Protein AF-0000000075777984 (afdb_homodimer)

Radius of gyration: 21.15 Å; Cα contacts (8 Å, |Δi|>4): 909; chains: 2; bounding box: 38×62×48 Å

Sequence (298 aa):
MAFEWIQATPCDAPELSDRAVVAGYEGYDCSPLWVIRAWHAEDLIPGKLAVAHGAAYVPWGGLENAVQCIEVLCARPEDVQWLECSCGTVPPNAIEGGRTSSGEVLYIGRASQQGSLTPGKVQPSHQSMYMSFDGKEIPHHVYEVLCTVMAFEWIQATPCDAPELSDRAVVAGYEGYDCSPLWVIRAWHAEDLIPGKLAVAHGAAYVPWGGLENAVQCIEVLCARPEDVQWLECSCGTVPPNAIEGGRTSSGEVLYIGRASQQGSLTPGKVQPSHQSMYMSFDGKEIPHHVYEVLCTV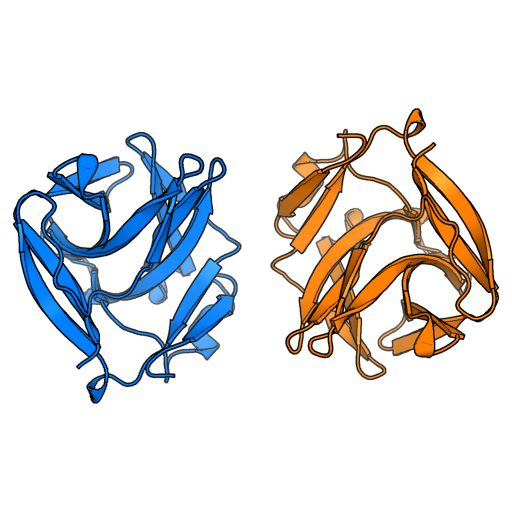

Secondary structure (DSSP, 8-state):
--EEEEEE-TTTGGGGTTTB-EEEE-TTT--EEEEEEEEETTEEEEEEEEGGGTEEEEEETTEEEEESSEEEEEE-GGGEEEEEEETT---TTBPEEEE-TTS-EEEEEEEEETTEEEEEEEEGGGTEEEEEETTEEEEESEEEEEEE-/--EEEEEE-TTTGGGGTTTB-EEEE-TTT--EEEEEEEEETTEEEEEEEEGGGTEEEEEETTEEEEESSEEEEEE-GGGEEEEEEETT---TTBPEEEE-TTS-EEEEEEEEETTEEEEEEEEGGGTEEEEEETTEEEEESEEEEEEE-

pLDDT: mean 97.73, std 3.03, range [64.81, 98.94]

Solvent-accessible surface area (backbone atoms only — not comparable to full-atom values): 14662 Å² total; per-residue (Å²): 124,70,53,49,73,42,78,37,34,42,81,58,38,68,80,40,67,90,37,47,36,73,60,32,23,38,47,90,76,61,43,54,23,30,40,29,24,31,76,53,96,75,16,35,35,16,9,28,27,35,60,88,75,46,42,26,34,27,44,52,94,62,24,40,39,79,53,58,54,34,27,39,36,27,36,54,74,83,37,40,44,76,41,82,39,44,57,30,54,74,62,93,52,44,43,77,40,30,30,41,74,88,64,50,67,22,26,34,21,32,38,78,55,90,74,15,31,42,31,9,25,25,35,42,93,72,30,23,31,31,21,51,53,94,66,21,36,46,76,35,48,61,35,28,34,40,20,55,103,124,70,54,48,74,41,80,37,34,43,82,58,40,68,81,41,66,91,37,46,36,74,60,31,22,39,46,90,75,59,44,54,22,29,39,27,24,31,77,53,96,75,17,34,35,16,10,29,28,36,60,87,75,44,44,26,35,26,43,55,92,63,23,39,38,80,52,57,53,34,27,39,37,27,36,54,74,82,37,40,42,74,41,83,38,43,57,31,55,73,64,95,52,45,43,78,40,30,30,42,74,88,64,49,67,24,26,32,22,30,38,76,56,89,76,16,32,42,30,9,25,25,34,43,94,72,30,23,31,32,22,50,54,94,66,22,37,46,77,34,47,60,34,28,35,39,21,56,104

Organism: Galleria mellonella (NCBI:txid7137)

Foldseek 3Di:
DQKDWAKDFLVCCVVCVVFFAFQKADQPPRQTWTWKWDDDPNKIWIAIRRSVVSWTWAADDFWTHTDTIIITMTGDPQFKDWAKDFQLDDDPQFDFRIAHNVGFTWGWKWDDDPRIITITIRGNVRCWGWYHDDGTTDTDGIIITMGTD/DQKDWAKDFLVCCVVCVVFFAFQKADQPPRQTWTWKWDDDPNKIWIAIRRSVVSWTFAADDFWTHTDTIIITMGGDPQFKDWAKDFQLDDDPQFDFRIAHNVGFTWFWKWDDDPRIITITIRGNVRCWGWYHDPGTTDTDGIIITMGTD

Structure (mmCIF, N/CA/C/O backbone):
data_AF-0000000075777984-model_v1
#
loop_
_entity.id
_entity.type
_entity.pdbx_description
1 polymer 'Uncharacterized protein LOC128200510'
#
loop_
_atom_site.group_PDB
_atom_site.id
_atom_site.type_symbol
_atom_site.label_atom_id
_atom_site.label_alt_id
_atom_site.label_comp_id
_atom_site.label_asym_id
_atom_site.label_entity_id
_atom_site.label_seq_id
_atom_site.pdbx_PDB_ins_code
_atom_site.Cartn_x
_atom_site.Cartn_y
_atom_site.Cartn_z
_atom_site.occupancy
_atom_site.B_iso_or_equiv
_atom_site.auth_seq_id
_atom_site.auth_comp_id
_atom_site.auth_asym_id
_atom_site.auth_atom_id
_atom_site.pdbx_PDB_model_num
ATOM 1 N N . MET A 1 1 ? -18.25 -3.328 -10.891 1 65 1 MET A N 1
ATOM 2 C CA . MET A 1 1 ? -17.109 -4.086 -11.398 1 65 1 MET A CA 1
ATOM 3 C C . MET A 1 1 ? -17.062 -5.477 -10.773 1 65 1 MET A C 1
ATOM 5 O O . MET A 1 1 ? -17.516 -5.668 -9.641 1 65 1 MET A O 1
ATOM 9 N N . ALA A 1 2 ? -16.672 -6.57 -11.547 1 89.44 2 ALA A N 1
ATOM 10 C CA . ALA A 1 2 ? -16.75 -7.977 -11.148 1 89.44 2 ALA A CA 1
ATOM 11 C C . ALA A 1 2 ? -15.781 -8.281 -10.008 1 89.44 2 ALA A C 1
ATOM 13 O O . ALA A 1 2 ? -15.906 -9.312 -9.344 1 89.44 2 ALA A O 1
ATOM 14 N N . PHE A 1 3 ? -14.945 -7.367 -9.75 1 97.19 3 PHE A N 1
ATOM 15 C CA . PHE A 1 3 ? -13.961 -7.598 -8.695 1 97.19 3 PHE A CA 1
ATOM 16 C C . PHE A 1 3 ? -13.344 -6.281 -8.234 1 97.19 3 PHE A C 1
ATOM 18 O O . PHE A 1 3 ? -13.523 -5.25 -8.883 1 97.19 3 PHE A O 1
ATOM 25 N N . GLU A 1 4 ? -12.734 -6.207 -7.121 1 96.94 4 GLU A N 1
ATOM 26 C CA . GLU A 1 4 ? -12.031 -5.035 -6.598 1 96.94 4 GLU A CA 1
ATOM 27 C C . GLU A 1 4 ? -10.766 -5.438 -5.848 1 96.94 4 GLU A C 1
ATOM 29 O O . GLU A 1 4 ? -10.695 -6.531 -5.281 1 96.94 4 GLU A O 1
ATOM 34 N N . TRP A 1 5 ? -9.766 -4.637 -5.898 1 97.38 5 TRP A N 1
ATOM 35 C CA . TRP A 1 5 ? -8.555 -4.746 -5.09 1 97.38 5 TRP A CA 1
ATOM 36 C C . TRP A 1 5 ? -8.648 -3.865 -3.848 1 97.38 5 TRP A C 1
ATOM 38 O O . TRP A 1 5 ? -8.875 -2.658 -3.951 1 97.38 5 TRP A O 1
ATOM 48 N N . ILE A 1 6 ? -8.461 -4.445 -2.699 1 96.06 6 ILE A N 1
ATOM 49 C CA . ILE A 1 6 ? -8.602 -3.705 -1.449 1 96.06 6 ILE A CA 1
ATOM 50 C C . ILE A 1 6 ? -7.273 -3.721 -0.691 1 96.06 6 ILE A C 1
ATOM 52 O O . ILE A 1 6 ? -6.707 -4.789 -0.444 1 96.06 6 ILE A O 1
ATOM 56 N N . GLN A 1 7 ? -6.809 -2.609 -0.346 1 94.81 7 GLN A N 1
ATOM 57 C CA . GLN A 1 7 ? -5.559 -2.484 0.395 1 94.81 7 GLN A CA 1
ATOM 58 C 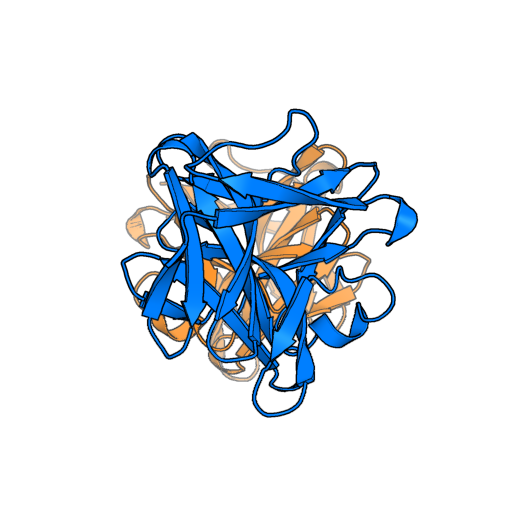C . GLN A 1 7 ? -5.68 -3.098 1.786 1 94.81 7 GLN A C 1
ATOM 60 O O . GLN A 1 7 ? -6.707 -2.941 2.453 1 94.81 7 GLN A O 1
ATOM 65 N N . ALA A 1 8 ? -4.594 -3.812 2.199 1 95.81 8 ALA A N 1
ATOM 66 C CA . ALA A 1 8 ? -4.543 -4.453 3.512 1 95.81 8 ALA A CA 1
ATOM 67 C C . ALA A 1 8 ? -3.113 -4.836 3.883 1 95.81 8 ALA A C 1
ATOM 69 O O . ALA A 1 8 ? -2.203 -4.734 3.057 1 95.81 8 ALA A O 1
ATOM 70 N N . THR A 1 9 ? -2.891 -5.164 5.113 1 95.88 9 THR A N 1
ATOM 71 C CA . THR A 1 9 ? -1.74 -5.93 5.582 1 95.88 9 THR A CA 1
ATOM 72 C C . THR A 1 9 ? -2.141 -7.367 5.898 1 95.88 9 THR A C 1
ATOM 74 O O . THR A 1 9 ? -3.324 -7.664 6.074 1 95.88 9 THR A O 1
ATOM 77 N N . PRO A 1 10 ? -1.122 -8.234 5.91 1 97.25 10 PRO A N 1
ATOM 78 C CA . PRO A 1 10 ? -1.471 -9.609 6.266 1 97.25 10 PRO A CA 1
ATOM 79 C C . PRO A 1 10 ? -2.201 -9.711 7.602 1 97.25 10 PRO A C 1
ATOM 81 O O . PRO A 1 10 ? -3.045 -10.594 7.785 1 97.25 10 PRO A O 1
ATOM 84 N N . CYS A 1 11 ? -2 -8.82 8.453 1 93.5 11 CYS A N 1
ATOM 85 C CA . CYS A 1 11 ? -2.6 -8.867 9.781 1 93.5 11 CYS A CA 1
ATOM 86 C C . CYS A 1 11 ? -4.059 -8.43 9.734 1 93.5 11 CYS A C 1
ATOM 88 O O . CYS A 1 11 ? -4.891 -8.945 10.484 1 93.5 11 CYS A O 1
ATOM 90 N N . ASP A 1 12 ? -4.43 -7.512 8.898 1 93.88 12 ASP A N 1
ATOM 91 C CA . ASP A 1 12 ? -5.797 -7.008 8.891 1 93.88 12 ASP A CA 1
ATOM 92 C C . ASP A 1 12 ? -6.602 -7.621 7.746 1 93.88 12 ASP A C 1
ATOM 94 O O . ASP A 1 12 ? -7.828 -7.504 7.707 1 93.88 12 ASP A O 1
ATOM 98 N N . ALA A 1 13 ? -5.973 -8.305 6.906 1 97 13 ALA A N 1
ATOM 99 C CA . ALA A 1 13 ? -6.609 -8.898 5.73 1 97 13 ALA A CA 1
ATOM 100 C C . ALA A 1 13 ? -7.754 -9.82 6.137 1 97 13 ALA A C 1
ATOM 102 O O . ALA A 1 13 ? -8.766 -9.906 5.434 1 97 13 ALA A O 1
ATOM 103 N N . PRO A 1 14 ? -7.672 -10.562 7.254 1 97.44 14 PRO A N 1
ATOM 104 C CA . PRO A 1 14 ? -8.75 -11.484 7.617 1 97.44 14 PRO A CA 1
ATOM 105 C C . PRO A 1 14 ? -10.117 -10.797 7.695 1 97.44 14 PRO A C 1
ATOM 107 O O . PRO A 1 14 ? -11.148 -11.453 7.602 1 97.44 14 PRO A O 1
ATOM 110 N N . GLU A 1 15 ? -10.141 -9.508 7.848 1 96.5 15 GLU A N 1
ATOM 111 C CA . GLU A 1 15 ? -11.398 -8.758 7.855 1 96.5 15 GLU A CA 1
ATOM 112 C C . GLU A 1 15 ? -12.109 -8.875 6.512 1 96.5 15 GLU A C 1
ATOM 114 O O . GLU A 1 15 ? -13.305 -8.578 6.414 1 96.5 15 GLU A O 1
ATOM 119 N N . LEU A 1 16 ? -11.398 -9.336 5.461 1 97.5 16 LEU A N 1
ATOM 120 C CA . LEU A 1 16 ? -11.938 -9.445 4.109 1 97.5 16 LEU A CA 1
ATOM 121 C C . LEU A 1 16 ? -12.359 -10.883 3.805 1 97.5 16 LEU A C 1
ATOM 123 O O . LEU A 1 16 ? -12.555 -11.242 2.643 1 97.5 16 LEU A O 1
ATOM 127 N N . SER A 1 17 ? -12.5 -11.742 4.809 1 97.75 17 SER A N 1
ATOM 128 C CA . SER A 1 17 ? -12.695 -13.172 4.637 1 97.75 17 SER A CA 1
ATOM 129 C C . SER A 1 17 ? -13.969 -13.469 3.852 1 97.75 17 SER A C 1
ATOM 131 O O . SER A 1 17 ? -14.062 -14.492 3.172 1 97.75 17 SER A O 1
ATOM 133 N N . ASP A 1 18 ? -14.969 -12.555 3.875 1 97 18 ASP A N 1
ATOM 134 C CA . ASP A 1 18 ? -16.25 -12.82 3.229 1 97 18 ASP A CA 1
ATOM 135 C C . ASP A 1 18 ? -16.203 -12.438 1.749 1 97 18 ASP A C 1
ATOM 137 O O . ASP A 1 18 ? -17.141 -12.734 0.999 1 97 18 ASP A O 1
ATOM 141 N N . ARG A 1 19 ? -15.07 -11.805 1.349 1 97.31 19 ARG A N 1
ATOM 142 C CA . ARG A 1 19 ? -15.086 -11.273 -0.011 1 97.31 19 ARG A CA 1
ATOM 143 C C . ARG A 1 19 ? -13.82 -11.672 -0.765 1 97.31 19 ARG A C 1
ATOM 145 O O . ARG A 1 19 ? -13.766 -11.57 -1.992 1 97.31 19 ARG A O 1
ATOM 152 N N . ALA A 1 20 ? -12.781 -12.117 -0.077 1 98.75 20 ALA A N 1
ATOM 153 C CA . ALA A 1 20 ? -11.484 -12.414 -0.68 1 98.75 20 ALA A CA 1
ATOM 154 C C . ALA A 1 20 ? -11.578 -13.609 -1.623 1 98.75 20 ALA A C 1
ATOM 156 O O . ALA A 1 20 ? -12.266 -14.594 -1.322 1 98.75 20 ALA A O 1
ATOM 157 N N . VAL A 1 21 ? -10.891 -13.547 -2.709 1 98.75 21 VAL A N 1
ATOM 158 C CA . VAL A 1 21 ? -10.789 -14.68 -3.627 1 98.75 21 VAL A CA 1
ATOM 159 C C . VAL A 1 21 ? -9.836 -15.727 -3.057 1 98.75 21 VAL A C 1
ATOM 161 O O . VAL A 1 21 ? -8.641 -15.469 -2.906 1 98.75 21 VAL A O 1
ATOM 164 N N . VAL A 1 22 ? -10.359 -16.891 -2.762 1 98.62 22 VAL A N 1
ATOM 165 C CA . VAL A 1 22 ? -9.562 -18.031 -2.318 1 98.62 22 VAL A CA 1
ATOM 166 C C . VAL A 1 22 ? -9.055 -18.812 -3.529 1 98.62 22 VAL A C 1
ATOM 168 O O . VAL A 1 22 ? -9.844 -19.406 -4.273 1 98.62 22 VAL A O 1
ATOM 171 N N . ALA A 1 23 ? -7.781 -18.828 -3.697 1 98.81 23 ALA A N 1
ATOM 172 C CA . ALA A 1 23 ? -7.195 -19.359 -4.926 1 98.81 23 ALA A CA 1
ATOM 173 C C . ALA A 1 23 ? -6.672 -20.766 -4.719 1 98.81 23 ALA A C 1
ATOM 175 O O . ALA A 1 23 ? -6.41 -21.5 -5.684 1 98.81 23 ALA A O 1
ATOM 176 N N . GLY A 1 24 ? -6.387 -21.125 -3.488 1 98.81 24 GLY A N 1
ATOM 177 C CA . GLY A 1 24 ? -5.828 -22.438 -3.207 1 98.81 24 GLY A CA 1
ATOM 178 C C . GLY A 1 24 ? -5.66 -22.703 -1.725 1 98.81 24 GLY A C 1
ATOM 179 O O . GLY A 1 24 ? -6.449 -22.234 -0.907 1 98.81 24 GLY A O 1
ATOM 180 N N . TYR A 1 25 ? -4.742 -23.594 -1.441 1 98.75 25 TYR A N 1
ATOM 181 C CA . TYR A 1 25 ? -4.523 -24.031 -0.068 1 98.75 25 TYR A CA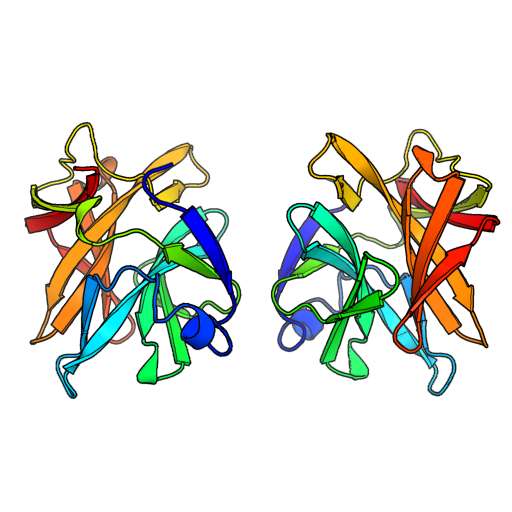 1
ATOM 182 C C . TYR A 1 25 ? -3.098 -24.531 0.122 1 98.75 25 TYR A C 1
ATOM 184 O O . TYR A 1 25 ? -2.445 -24.953 -0.838 1 98.75 25 TYR A O 1
ATOM 192 N N . GLU A 1 26 ? -2.762 -24.469 1.349 1 97.88 26 GLU A N 1
ATOM 193 C CA . GLU A 1 26 ? -1.488 -25.062 1.739 1 97.88 26 GLU A CA 1
ATOM 194 C C . GLU A 1 26 ? -1.588 -26.594 1.808 1 97.88 26 GLU A C 1
ATOM 196 O O . GLU A 1 26 ? -2.584 -27.125 2.289 1 97.88 26 GLU A O 1
ATOM 201 N N . GLY A 1 27 ? -0.472 -27.188 1.419 1 97.06 27 GLY A N 1
ATOM 202 C CA . GLY A 1 27 ? -0.455 -28.641 1.438 1 97.06 27 GLY A CA 1
ATOM 203 C C . GLY A 1 27 ? -0.393 -29.219 2.84 1 97.06 27 GLY A C 1
ATOM 204 O O . GLY A 1 27 ? -1.022 -30.25 3.125 1 97.06 27 GLY A O 1
ATOM 205 N N . TYR A 1 28 ? 0.326 -28.578 3.689 1 94.75 28 TYR A N 1
ATOM 206 C CA . TYR A 1 28 ? 0.642 -29.188 4.977 1 94.75 28 TYR A CA 1
ATOM 207 C C . TYR A 1 28 ? -0.524 -29.031 5.949 1 94.75 28 TYR A C 1
ATOM 209 O O . TYR A 1 28 ? -0.692 -29.859 6.852 1 94.75 28 TYR A O 1
ATOM 217 N N . ASP A 1 29 ? -1.486 -28.094 5.844 1 96.75 29 ASP A N 1
ATOM 218 C CA . ASP A 1 29 ? -2.566 -27.953 6.816 1 96.75 29 ASP A CA 1
ATOM 219 C C . ASP A 1 29 ? -3.873 -27.562 6.137 1 96.75 29 ASP A C 1
ATOM 221 O O . ASP A 1 29 ? -4.863 -27.266 6.809 1 96.75 29 ASP A O 1
ATOM 225 N N . CYS A 1 30 ? -3.883 -27.453 4.832 1 97.56 30 CYS A N 1
ATOM 226 C CA . CYS A 1 30 ? -5.047 -27.188 3.994 1 97.56 30 CYS A CA 1
ATOM 227 C C . CYS A 1 30 ? -5.598 -25.797 4.246 1 97.56 30 CYS A C 1
ATOM 229 O O . CYS A 1 30 ? -6.73 -25.484 3.867 1 97.56 30 CYS A O 1
ATOM 231 N N . SER A 1 31 ? -4.754 -24.953 4.953 1 98.12 31 SER A N 1
ATOM 232 C CA . SER A 1 31 ? -5.215 -23.578 5.141 1 98.12 31 SER A CA 1
ATOM 233 C C . SER A 1 31 ? -5.301 -22.844 3.814 1 98.12 31 SER A C 1
ATOM 235 O O . SER A 1 31 ? -4.512 -23.094 2.902 1 98.12 31 SER A O 1
ATOM 237 N N . PRO A 1 32 ? -6.246 -21.891 3.707 1 98.56 32 PRO A N 1
ATOM 238 C CA . PRO A 1 32 ? -6.508 -21.234 2.426 1 98.56 32 PRO A CA 1
ATOM 239 C C . PRO A 1 32 ? -5.398 -20.266 2.021 1 98.56 32 PRO A C 1
ATOM 241 O O . PRO A 1 32 ? -4.742 -19.672 2.887 1 98.56 32 PRO A O 1
ATOM 244 N N . LEU A 1 33 ? -5.234 -20.094 0.731 1 98.88 33 LEU A N 1
ATOM 245 C CA . LEU A 1 33 ? -4.383 -19.094 0.106 1 98.88 33 LEU A CA 1
ATOM 246 C C . LEU A 1 33 ? -5.211 -18.125 -0.726 1 98.88 33 LEU A C 1
ATOM 248 O O . LEU A 1 33 ? -6.02 -18.547 -1.558 1 98.88 33 LEU A O 1
ATOM 252 N N . TRP A 1 34 ? -5.016 -16.844 -0.458 1 98.94 34 TRP A N 1
ATOM 253 C CA . TRP A 1 34 ? -5.762 -15.797 -1.153 1 98.94 34 TRP A CA 1
ATOM 254 C C . TRP A 1 34 ? -4.918 -15.156 -2.25 1 98.94 34 TRP A C 1
ATOM 256 O O . TRP A 1 34 ? -3.686 -15.234 -2.219 1 98.94 34 TRP A O 1
ATOM 266 N N . VAL A 1 35 ? -5.586 -14.562 -3.221 1 98.94 35 VAL A N 1
ATOM 267 C CA . VAL A 1 35 ? -4.922 -13.797 -4.27 1 98.94 35 VAL A CA 1
ATOM 268 C C . VAL A 1 35 ? -4.617 -12.383 -3.76 1 98.94 35 VAL A C 1
ATOM 270 O O . VAL A 1 35 ? -5.516 -11.68 -3.291 1 98.94 35 VAL A O 1
ATOM 273 N N . ILE A 1 36 ? -3.391 -11.992 -3.84 1 98.94 36 ILE A N 1
ATOM 274 C CA . ILE A 1 36 ? -2.996 -10.617 -3.549 1 98.94 36 ILE A CA 1
ATOM 275 C C . ILE A 1 36 ? -2.119 -10.086 -4.68 1 98.94 36 ILE A C 1
ATOM 277 O O . ILE A 1 36 ? -1.768 -10.82 -5.602 1 98.94 36 ILE A O 1
ATOM 281 N N . ARG A 1 37 ? -1.85 -8.82 -4.621 1 98.81 37 ARG A N 1
ATOM 282 C CA . ARG A 1 37 ? -0.762 -8.195 -5.363 1 98.81 37 ARG A CA 1
ATOM 283 C C . ARG A 1 37 ? -0.021 -7.18 -4.496 1 98.81 37 ARG A C 1
ATOM 285 O O . ARG A 1 37 ? -0.547 -6.723 -3.479 1 98.81 37 ARG A O 1
ATOM 292 N N . ALA A 1 38 ? 1.158 -6.969 -4.844 1 98.62 38 ALA A N 1
ATOM 293 C CA . ALA A 1 38 ? 1.989 -6.031 -4.094 1 98.62 38 ALA A CA 1
ATOM 294 C C . ALA A 1 38 ? 3.105 -5.469 -4.969 1 98.62 38 ALA A C 1
ATOM 296 O O . ALA A 1 38 ? 3.543 -6.117 -5.922 1 98.62 38 ALA A O 1
ATOM 297 N N . TRP A 1 39 ? 3.469 -4.266 -4.664 1 95.44 39 TRP A N 1
ATOM 298 C CA . TRP A 1 39 ? 4.645 -3.684 -5.301 1 95.44 39 TRP A CA 1
ATOM 299 C C . TRP A 1 39 ? 5.926 -4.32 -4.77 1 95.44 39 TRP A C 1
ATOM 301 O O . TRP A 1 39 ? 6.07 -4.516 -3.559 1 95.44 39 TRP A O 1
ATOM 311 N N . HIS A 1 40 ? 6.777 -4.68 -5.645 1 96.38 40 HIS A N 1
ATOM 312 C CA . HIS A 1 40 ? 8.109 -5.195 -5.336 1 96.38 40 HIS A CA 1
ATOM 313 C C . HIS A 1 40 ? 9.078 -4.945 -6.48 1 96.38 40 HIS A C 1
ATOM 315 O O . HIS A 1 40 ? 8.781 -5.258 -7.637 1 96.38 40 HIS A O 1
ATOM 321 N N . ALA A 1 41 ? 10.188 -4.293 -6.113 1 95.12 41 ALA A N 1
ATOM 322 C CA . ALA A 1 41 ? 11.219 -4.004 -7.109 1 95.12 41 ALA A CA 1
ATOM 323 C C . ALA A 1 41 ? 10.625 -3.285 -8.32 1 95.12 41 ALA A C 1
ATOM 325 O O . ALA A 1 41 ? 10.867 -3.674 -9.461 1 95.12 41 ALA A O 1
ATOM 326 N N . GLU A 1 42 ? 9.727 -2.359 -8.125 1 93 42 GLU A N 1
ATOM 327 C CA . GLU A 1 42 ? 9.141 -1.443 -9.094 1 93 42 GLU A CA 1
ATOM 328 C C . GLU A 1 42 ? 8.078 -2.141 -9.938 1 93 42 GLU A C 1
ATOM 330 O O . GLU A 1 42 ? 7.547 -1.558 -10.891 1 93 42 GLU A O 1
ATOM 335 N N . ASP A 1 43 ? 7.816 -3.371 -9.648 1 97.38 43 ASP A N 1
ATOM 336 C CA . ASP A 1 43 ? 6.75 -4.109 -10.32 1 97.38 43 ASP A CA 1
ATOM 337 C C . ASP A 1 43 ? 5.547 -4.301 -9.398 1 97.38 43 ASP A C 1
ATOM 339 O O . ASP A 1 43 ? 5.703 -4.367 -8.172 1 97.38 43 ASP A O 1
ATOM 343 N N . LEU A 1 44 ? 4.395 -4.301 -9.977 1 98.06 44 LEU A N 1
ATOM 344 C CA . LEU A 1 44 ? 3.201 -4.781 -9.289 1 98.06 44 LEU A CA 1
ATOM 345 C C . LEU A 1 44 ? 2.947 -6.25 -9.602 1 98.06 44 LEU A C 1
ATOM 347 O O . LEU A 1 44 ? 2.701 -6.609 -10.758 1 98.06 44 LEU A O 1
ATOM 351 N N . ILE A 1 45 ? 3.039 -7.086 -8.539 1 98.88 45 ILE A N 1
ATOM 352 C CA . ILE A 1 45 ? 3.172 -8.516 -8.797 1 98.88 45 ILE A CA 1
ATOM 353 C C . ILE A 1 45 ? 2.076 -9.281 -8.055 1 98.88 45 ILE A C 1
ATOM 355 O O . ILE A 1 45 ? 1.91 -9.117 -6.844 1 98.88 45 ILE A O 1
ATOM 359 N N . PRO A 1 46 ? 1.324 -10.141 -8.75 1 98.94 46 PRO A N 1
ATOM 360 C CA . PRO A 1 46 ? 0.426 -11.055 -8.055 1 98.94 46 PRO A CA 1
ATOM 361 C C . PRO A 1 46 ? 1.176 -12.078 -7.199 1 98.94 46 PRO A C 1
ATOM 363 O O . PRO A 1 46 ? 2.287 -12.484 -7.547 1 98.94 46 PRO A O 1
ATOM 366 N N . GLY A 1 47 ? 0.548 -12.43 -6.145 1 98.94 47 GLY A N 1
ATOM 367 C CA . GLY A 1 47 ? 1.104 -13.43 -5.238 1 98.94 47 GLY A CA 1
ATOM 368 C C . GLY A 1 47 ? 0.065 -14.047 -4.328 1 98.94 47 GLY A C 1
ATOM 369 O O . GLY A 1 47 ? -1.079 -14.266 -4.734 1 98.94 47 GLY A O 1
ATOM 370 N N . LYS A 1 48 ? 0.555 -14.461 -3.193 1 98.94 48 LYS A N 1
ATOM 371 C CA . LYS A 1 48 ? -0.331 -15.195 -2.295 1 98.94 48 LYS A CA 1
ATOM 372 C C . LYS A 1 48 ? -0.319 -14.594 -0.894 1 98.94 48 LYS A C 1
ATOM 374 O O . LYS A 1 48 ? 0.702 -14.062 -0.449 1 98.94 48 LYS A O 1
ATOM 379 N N . LEU A 1 49 ? -1.446 -14.711 -0.284 1 98.88 49 LEU A N 1
ATOM 380 C CA . LEU A 1 49 ? -1.569 -14.484 1.152 1 98.88 49 LEU A CA 1
ATOM 381 C C . LEU A 1 49 ? -1.948 -15.773 1.874 1 98.88 49 LEU A C 1
ATOM 383 O O . LEU A 1 49 ? -3.002 -16.359 1.604 1 98.88 49 LEU A O 1
ATOM 387 N N . ALA A 1 50 ? -1.024 -16.25 2.709 1 98.56 50 ALA A N 1
ATOM 388 C CA . ALA A 1 50 ? -1.371 -17.281 3.678 1 98.56 50 ALA A CA 1
ATOM 389 C C . ALA A 1 50 ? -2.062 -16.688 4.898 1 98.56 50 ALA A C 1
ATOM 391 O O . ALA A 1 50 ? -1.406 -16.344 5.887 1 98.56 50 ALA A O 1
ATOM 392 N N . VAL A 1 51 ? -3.348 -16.609 4.805 1 96.12 51 VAL A N 1
ATOM 393 C CA . VAL A 1 51 ? -4.113 -15.812 5.754 1 96.12 51 VAL A CA 1
ATOM 394 C C . VAL A 1 51 ? -4.004 -16.422 7.148 1 96.12 51 VAL A C 1
ATOM 396 O O . VAL A 1 51 ? -3.9 -15.703 8.141 1 96.12 51 VAL A O 1
ATOM 399 N N . ALA A 1 52 ? -3.953 -17.734 7.238 1 95.88 52 ALA A N 1
ATOM 400 C CA . ALA A 1 52 ? -3.846 -18.406 8.531 1 95.88 52 ALA A CA 1
ATOM 401 C C . ALA A 1 52 ? -2.504 -18.125 9.195 1 95.88 52 ALA A C 1
ATOM 403 O O . ALA A 1 52 ? -2.4 -18.109 10.422 1 95.88 52 ALA A O 1
ATOM 404 N N . HIS A 1 53 ? -1.532 -17.844 8.406 1 95.38 53 HIS A N 1
ATOM 405 C CA . HIS A 1 53 ? -0.182 -17.656 8.93 1 95.38 53 HIS A CA 1
ATOM 406 C C . HIS A 1 53 ? 0.197 -16.172 8.953 1 95.38 53 HIS A C 1
ATOM 408 O O . HIS A 1 53 ? 1.285 -15.82 9.414 1 95.38 53 HIS A O 1
ATOM 414 N N . GLY A 1 54 ? -0.633 -15.367 8.398 1 97 54 GLY A N 1
ATOM 415 C CA . GLY A 1 54 ? -0.422 -13.93 8.43 1 97 54 GLY A CA 1
ATOM 416 C C . GLY A 1 54 ? 0.761 -13.477 7.598 1 97 54 GLY A C 1
ATOM 417 O O . GLY A 1 54 ? 1.508 -12.586 8 1 97 54 GLY A O 1
ATOM 418 N N . ALA A 1 55 ? 0.969 -14.133 6.516 1 98.19 55 ALA A N 1
ATOM 419 C CA . ALA A 1 55 ? 2.119 -13.812 5.68 1 98.19 55 ALA A CA 1
ATOM 420 C C . ALA A 1 55 ? 1.731 -13.773 4.203 1 98.19 55 ALA A C 1
ATOM 422 O O . ALA A 1 55 ? 0.943 -14.602 3.742 1 98.19 55 ALA A O 1
ATOM 423 N N . ALA A 1 56 ? 2.26 -12.789 3.496 1 98.75 56 ALA A N 1
ATOM 424 C CA . ALA A 1 56 ? 2.039 -12.633 2.061 1 98.75 56 ALA A CA 1
ATOM 425 C C . ALA A 1 56 ? 3.361 -12.648 1.299 1 98.75 56 ALA A C 1
ATOM 427 O O . ALA A 1 56 ? 4.379 -12.156 1.801 1 98.75 56 ALA A O 1
ATOM 428 N N . TYR A 1 57 ? 3.336 -13.195 0.083 1 98.94 57 TYR A N 1
ATOM 429 C CA . TYR A 1 57 ? 4.539 -13.344 -0.725 1 98.94 57 TYR A CA 1
ATOM 430 C C . TYR A 1 57 ? 4.246 -13.086 -2.197 1 98.94 57 TYR A C 1
ATOM 432 O O . TYR A 1 57 ? 3.164 -13.422 -2.688 1 98.94 57 TYR A O 1
ATOM 440 N N . VAL A 1 58 ? 5.227 -12.547 -2.83 1 98.94 58 VAL A N 1
ATOM 441 C CA . VAL A 1 58 ? 5.188 -12.453 -4.285 1 98.94 58 VAL A CA 1
ATOM 442 C C . VAL A 1 58 ? 6.434 -13.109 -4.883 1 98.94 58 VAL A C 1
ATOM 444 O O . VAL A 1 58 ? 7.512 -13.062 -4.285 1 98.94 58 VAL A O 1
ATOM 447 N N . PRO A 1 59 ? 6.227 -13.727 -5.996 1 98.94 59 PRO A N 1
ATOM 448 C CA . PRO A 1 59 ? 7.379 -14.312 -6.688 1 98.94 59 PRO A CA 1
ATOM 449 C C . PRO A 1 59 ? 8.148 -13.289 -7.52 1 98.94 59 PRO A C 1
ATOM 451 O O . PRO A 1 59 ? 7.57 -12.625 -8.383 1 98.94 59 PRO A O 1
ATOM 454 N N . TRP A 1 60 ? 9.438 -13.164 -7.309 1 98.69 60 TRP A N 1
ATOM 455 C CA . TRP A 1 60 ? 10.273 -12.219 -8.039 1 98.69 60 TRP A CA 1
ATOM 456 C C . TRP A 1 60 ? 11.75 -12.555 -7.867 1 98.69 60 TRP A C 1
ATOM 458 O O . TRP A 1 60 ? 12.195 -12.891 -6.766 1 98.69 60 TRP A O 1
ATOM 468 N N . GLY A 1 61 ? 12.414 -12.547 -8.977 1 98.12 61 GLY A N 1
ATOM 469 C CA . GLY A 1 61 ? 13.859 -12.695 -8.93 1 98.12 61 GLY A CA 1
ATOM 470 C C . GLY A 1 61 ? 14.305 -14.07 -8.461 1 98.12 61 GLY A C 1
ATOM 471 O O . GLY A 1 61 ? 15.344 -14.203 -7.809 1 98.12 61 GLY A O 1
ATOM 472 N N . GLY A 1 62 ? 13.562 -14.977 -8.664 1 98.5 62 GLY A N 1
ATOM 473 C CA . GLY A 1 62 ? 13.914 -16.344 -8.297 1 98.5 62 GLY A CA 1
ATOM 474 C C . GLY A 1 62 ? 13.609 -16.672 -6.852 1 98.5 62 GLY A C 1
ATOM 475 O O . GLY A 1 62 ? 13.898 -17.781 -6.387 1 98.5 62 GLY A O 1
ATOM 476 N N . LEU A 1 63 ? 12.992 -15.703 -6.168 1 98.5 63 LEU A N 1
ATOM 477 C CA . LEU A 1 63 ? 12.781 -15.867 -4.734 1 98.5 63 LEU A CA 1
ATOM 478 C C . LEU A 1 63 ? 11.32 -15.633 -4.371 1 98.5 63 LEU A C 1
ATOM 480 O O . LEU A 1 63 ? 10.578 -15.008 -5.137 1 98.5 63 LEU A O 1
ATOM 484 N N . GLU A 1 64 ? 10.961 -16.203 -3.277 1 98.44 64 GLU A N 1
ATOM 485 C CA . GLU A 1 64 ? 9.75 -15.805 -2.559 1 98.44 64 GLU A CA 1
ATOM 486 C C . GLU A 1 64 ? 10 -14.555 -1.714 1 98.44 64 GLU A C 1
ATOM 488 O O . GLU A 1 64 ? 10.828 -14.57 -0.8 1 98.44 64 GLU A O 1
ATOM 493 N N . ASN A 1 65 ? 9.273 -13.469 -2.02 1 98.44 65 ASN A N 1
ATOM 494 C CA . ASN A 1 65 ? 9.492 -12.195 -1.34 1 98.44 65 ASN A CA 1
ATOM 495 C C . ASN A 1 65 ? 8.328 -11.844 -0.421 1 98.44 65 ASN A C 1
ATOM 497 O O . ASN A 1 65 ? 7.191 -11.719 -0.875 1 98.44 65 ASN A O 1
ATOM 501 N N . ALA A 1 66 ? 8.641 -11.734 0.886 1 98.06 66 ALA A N 1
ATOM 502 C CA . ALA A 1 66 ? 7.613 -11.32 1.837 1 98.06 66 ALA A CA 1
ATOM 503 C C . ALA A 1 66 ? 7.199 -9.875 1.597 1 98.06 66 ALA A C 1
ATOM 505 O O . ALA A 1 66 ? 8.047 -9.016 1.334 1 98.06 66 ALA A O 1
ATOM 506 N N . VAL A 1 67 ? 5.898 -9.594 1.582 1 97.69 67 VAL A N 1
ATOM 507 C CA . VAL A 1 67 ? 5.359 -8.258 1.39 1 97.69 67 VAL A CA 1
ATOM 508 C C . VAL A 1 67 ? 4.363 -7.934 2.502 1 97.69 67 VAL A C 1
ATOM 510 O O . VAL A 1 67 ? 3.633 -8.812 2.965 1 97.69 67 VAL A O 1
ATOM 513 N N . GLN A 1 68 ? 4.34 -6.645 2.904 1 96.25 68 GLN A N 1
ATOM 514 C CA . GLN A 1 68 ? 3.484 -6.234 4.012 1 96.25 68 GLN A CA 1
ATOM 515 C C . GLN A 1 68 ? 2.342 -5.348 3.523 1 96.25 68 GLN A C 1
ATOM 517 O O . GLN A 1 68 ? 1.225 -5.426 4.043 1 96.25 68 GLN A O 1
ATOM 522 N N . CYS A 1 69 ? 2.586 -4.441 2.621 1 97.12 69 CYS A N 1
ATOM 523 C CA . CYS A 1 69 ? 1.553 -3.641 1.973 1 97.12 69 CYS A CA 1
ATOM 524 C C . CYS A 1 69 ? 0.99 -4.359 0.753 1 97.12 69 CYS A C 1
ATOM 526 O O . CYS A 1 69 ? 1.658 -4.461 -0.278 1 97.12 69 CYS A O 1
ATOM 528 N N . ILE A 1 70 ? -0.238 -4.867 0.9 1 98.31 70 ILE A N 1
ATOM 529 C CA . ILE A 1 70 ? -0.797 -5.684 -0.171 1 98.31 70 ILE A CA 1
ATOM 530 C C . ILE A 1 70 ? -2.166 -5.141 -0.573 1 98.31 70 ILE A C 1
ATOM 532 O O . ILE A 1 70 ? -2.73 -4.289 0.118 1 98.31 70 ILE A O 1
ATOM 536 N N . GLU A 1 71 ? -2.582 -5.562 -1.72 1 97.88 71 GLU A N 1
ATOM 537 C CA . GLU A 1 71 ? -3.982 -5.477 -2.117 1 97.88 71 GLU A CA 1
ATOM 538 C C . GLU A 1 71 ? -4.594 -6.863 -2.285 1 97.88 71 GLU A C 1
ATOM 540 O O . GLU A 1 71 ? -4.047 -7.711 -2.996 1 97.88 71 GLU A O 1
ATOM 545 N N . VAL A 1 72 ? -5.727 -7.055 -1.623 1 98.69 72 VAL A N 1
ATOM 546 C CA . VAL A 1 72 ? -6.434 -8.328 -1.69 1 98.69 72 VAL A CA 1
ATOM 547 C C . VAL A 1 72 ? -7.492 -8.281 -2.791 1 98.69 72 VAL A C 1
ATOM 549 O O . VAL A 1 72 ? -8.234 -7.301 -2.898 1 98.69 72 VAL A O 1
ATOM 552 N N . LEU A 1 73 ? -7.5 -9.32 -3.637 1 98.88 73 LEU A N 1
ATOM 553 C CA . LEU A 1 73 ? -8.547 -9.398 -4.648 1 98.88 73 LEU A CA 1
ATOM 554 C C . LEU A 1 73 ? -9.867 -9.859 -4.039 1 98.88 73 LEU A C 1
ATOM 556 O O . LEU A 1 73 ? -9.922 -10.906 -3.389 1 98.88 73 LEU A O 1
ATOM 560 N N . CYS A 1 74 ? -10.891 -9.133 -4.195 1 98.75 74 CYS A N 1
ATOM 561 C CA . CYS A 1 74 ? -12.227 -9.469 -3.725 1 98.75 74 CYS A CA 1
ATOM 562 C C . CYS A 1 74 ? -13.195 -9.602 -4.891 1 98.75 74 CYS A C 1
ATOM 564 O O . CYS A 1 74 ? -13.227 -8.742 -5.781 1 98.75 74 CYS A O 1
ATOM 566 N N . ALA A 1 75 ? -13.867 -10.609 -4.941 1 98.62 75 ALA A N 1
ATOM 567 C CA . ALA A 1 75 ? -14.859 -10.906 -5.969 1 98.62 75 ALA A CA 1
ATOM 568 C C . ALA A 1 75 ? -15.844 -11.969 -5.496 1 98.62 75 ALA A C 1
ATOM 570 O O . ALA A 1 75 ? -15.516 -12.789 -4.633 1 98.62 75 ALA A O 1
ATOM 571 N N . ARG A 1 76 ? -17.031 -11.914 -6.043 1 97.56 76 ARG A N 1
ATOM 572 C CA . ARG A 1 76 ? -17.953 -13.023 -5.816 1 97.56 76 ARG A CA 1
ATOM 573 C C . ARG A 1 76 ? -17.516 -14.266 -6.586 1 97.56 76 ARG A C 1
ATOM 575 O O . ARG A 1 76 ? -17.078 -14.164 -7.734 1 97.56 76 ARG A O 1
ATOM 582 N N . PRO A 1 77 ? -17.578 -15.461 -5.883 1 96.38 77 PRO A N 1
ATOM 583 C CA . PRO A 1 77 ? -17.141 -16.688 -6.543 1 96.38 77 PRO A CA 1
ATOM 584 C C . PRO A 1 77 ? -17.812 -16.906 -7.898 1 96.38 77 PRO A C 1
ATOM 586 O O . PRO A 1 77 ? -17.203 -17.453 -8.812 1 96.38 77 PRO A O 1
ATOM 589 N N . GLU A 1 78 ? -19.031 -16.422 -8.055 1 96.94 78 GLU A N 1
ATOM 590 C CA . GLU A 1 78 ? -19.781 -16.656 -9.289 1 96.94 78 GLU A CA 1
ATOM 591 C C . GLU A 1 78 ? -19.312 -15.727 -10.406 1 96.94 78 GLU A C 1
ATOM 593 O O . GLU A 1 78 ? -19.641 -15.93 -11.57 1 96.94 78 GLU A O 1
ATOM 598 N N . ASP A 1 79 ? -18.609 -14.734 -10.055 1 98.06 79 ASP A N 1
ATOM 599 C CA . ASP A 1 79 ? -18.219 -13.727 -11.031 1 98.06 79 ASP A CA 1
ATOM 600 C C . ASP A 1 79 ? -16.844 -14.062 -11.625 1 98.06 79 A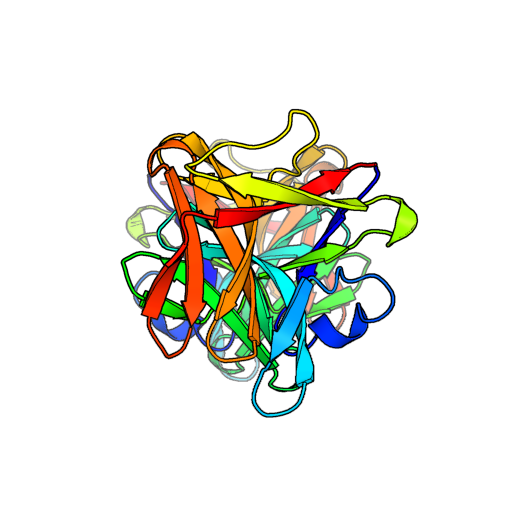SP A C 1
ATOM 602 O O . ASP A 1 79 ? -16.406 -13.414 -12.578 1 98.06 79 ASP A O 1
ATOM 606 N N . VAL A 1 80 ? -16.156 -15.07 -11.047 1 98.44 80 VAL A N 1
ATOM 607 C CA . VAL A 1 80 ? -14.812 -15.406 -11.523 1 98.44 80 VAL A CA 1
ATOM 608 C C . VAL A 1 80 ? -14.703 -16.922 -11.734 1 98.44 80 VAL A C 1
ATOM 610 O O . VAL A 1 80 ? -15.523 -17.688 -11.219 1 98.44 80 VAL A O 1
ATOM 613 N N . GLN A 1 81 ? -13.734 -17.25 -12.492 1 98.38 81 GLN A N 1
ATOM 614 C CA . GLN A 1 81 ? -13.484 -18.672 -12.773 1 98.38 81 GLN A CA 1
ATOM 615 C C . GLN A 1 81 ? -12.016 -18.906 -13.102 1 98.38 81 GLN A C 1
ATOM 617 O O . GLN A 1 81 ? -11.305 -17.984 -13.523 1 98.38 81 GLN A O 1
ATOM 622 N N . TRP A 1 82 ? -11.586 -20.109 -12.859 1 98.81 82 TRP A N 1
ATOM 623 C CA . TRP A 1 82 ? -10.242 -20.547 -13.211 1 98.81 82 TRP A CA 1
ATOM 624 C C . TRP A 1 82 ? -10.258 -21.359 -14.5 1 98.81 82 TRP A C 1
ATOM 626 O O . TRP A 1 82 ? -10.992 -22.344 -14.609 1 98.81 82 TRP A O 1
ATOM 636 N N . LEU A 1 83 ? -9.453 -20.969 -15.445 1 98.88 83 LEU A N 1
ATOM 637 C CA . LEU A 1 83 ? -9.383 -21.672 -16.719 1 98.88 83 LEU A CA 1
ATOM 638 C C . LEU A 1 83 ? -7.984 -22.219 -16.969 1 98.88 83 LEU A C 1
ATOM 640 O O . LEU A 1 83 ? -6.996 -21.5 -16.781 1 98.88 83 LEU A O 1
ATOM 644 N N . GLU A 1 84 ? -7.926 -23.5 -17.422 1 98.69 84 GLU A N 1
ATOM 645 C CA . GLU A 1 84 ? -6.637 -24.125 -17.703 1 98.69 84 GLU A CA 1
ATOM 646 C C . GLU A 1 84 ? -5.961 -23.469 -18.906 1 98.69 84 GLU A C 1
ATOM 648 O O . GLU A 1 84 ? -6.605 -23.25 -19.938 1 98.69 84 GLU A O 1
ATOM 653 N N . CYS A 1 85 ? -4.746 -23.109 -18.75 1 98.62 85 CYS A N 1
ATOM 654 C CA . CYS A 1 85 ? -3.893 -22.547 -19.781 1 98.62 85 CYS A CA 1
ATOM 655 C C . CYS A 1 85 ? -2.477 -23.094 -19.688 1 98.62 85 CYS A C 1
ATOM 657 O O . CYS A 1 85 ? -2.195 -23.953 -18.859 1 98.62 85 CYS A O 1
ATOM 659 N N . SER A 1 86 ? -1.609 -22.719 -20.672 1 98.38 86 SER A N 1
ATOM 660 C CA . SER A 1 86 ? -0.218 -23.156 -20.656 1 98.38 86 SER A CA 1
ATOM 661 C C . SER A 1 86 ? 0.668 -22.219 -21.453 1 98.38 86 SER A C 1
ATOM 663 O O . SER A 1 86 ? 0.17 -21.422 -22.266 1 98.38 86 SER A O 1
ATOM 665 N N . CYS A 1 87 ? 1.893 -22.203 -21.125 1 98.19 87 CYS A N 1
ATOM 666 C CA . CYS A 1 87 ? 2.967 -21.625 -21.922 1 98.19 87 CYS A CA 1
ATOM 667 C C . CYS A 1 87 ? 2.695 -20.141 -22.203 1 98.19 87 CYS A C 1
ATOM 669 O O . CYS A 1 87 ? 2.812 -19.688 -23.344 1 98.19 87 CYS A O 1
ATOM 671 N N . GLY A 1 88 ? 2.238 -19.516 -21.219 1 97.75 88 GLY A N 1
ATOM 672 C CA . GLY A 1 88 ? 2.131 -18.078 -21.297 1 97.75 88 GLY A CA 1
ATOM 673 C C . GLY A 1 88 ? 0.805 -17.609 -21.875 1 97.75 88 GLY A C 1
ATOM 674 O O . GLY A 1 88 ? 0.523 -16.406 -21.906 1 97.75 88 GLY A O 1
ATOM 675 N N . THR A 1 89 ? -0.048 -18.516 -22.281 1 98.38 89 THR A N 1
ATOM 676 C CA . THR A 1 89 ? -1.35 -18.141 -22.828 1 98.38 89 THR A CA 1
ATOM 677 C C . THR A 1 89 ? -2.289 -17.703 -21.703 1 98.38 89 THR A C 1
ATOM 679 O O . THR A 1 89 ? -2.219 -18.219 -20.594 1 98.38 89 THR A O 1
ATOM 682 N N . VAL A 1 90 ? -3.1 -16.734 -22 1 98.75 90 VAL A N 1
ATOM 683 C CA . VAL A 1 90 ? -4.137 -16.234 -21.109 1 98.75 90 VAL A CA 1
ATOM 684 C C . VAL A 1 90 ? -5.418 -15.969 -21.891 1 98.75 90 VAL A C 1
ATOM 686 O O . VAL A 1 90 ? -5.371 -15.492 -23.031 1 98.75 90 VAL A O 1
ATOM 689 N N . PRO A 1 91 ? -6.57 -16.281 -21.344 1 98.56 91 PRO A N 1
ATOM 690 C CA . PRO A 1 91 ? -7.84 -15.969 -22 1 98.56 91 PRO A CA 1
ATOM 691 C C . PRO A 1 91 ? -8.094 -14.461 -22.109 1 98.56 91 PRO A C 1
ATOM 693 O O . PRO A 1 91 ? -7.5 -13.68 -21.375 1 98.56 91 PRO A O 1
ATOM 696 N N . PRO A 1 92 ? -9.008 -14.055 -23.062 1 97.75 92 PRO A N 1
ATOM 697 C CA . PRO A 1 92 ? -9.305 -12.633 -23.234 1 97.75 92 PRO A CA 1
ATOM 698 C C . PRO A 1 92 ? -9.922 -12 -22 1 97.75 92 PRO A C 1
ATOM 700 O O . PRO A 1 92 ? -9.781 -10.789 -21.781 1 97.75 92 PRO A O 1
ATOM 703 N N . ASN A 1 93 ? -10.609 -12.828 -21.172 1 98.06 93 ASN A N 1
ATOM 704 C CA . ASN A 1 93 ? -11.273 -12.281 -20 1 98.06 93 ASN A CA 1
ATOM 705 C C . ASN A 1 93 ? -10.438 -12.492 -18.734 1 98.06 93 ASN A C 1
ATOM 707 O O . ASN A 1 93 ? -10.961 -12.453 -17.625 1 98.06 93 ASN A O 1
ATOM 711 N N . ALA A 1 94 ? -9.141 -12.734 -18.922 1 98.81 94 ALA A N 1
ATOM 712 C CA . ALA A 1 94 ? -8.234 -12.891 -17.781 1 98.81 94 ALA A CA 1
ATOM 713 C C . ALA A 1 94 ? -8.164 -11.602 -16.969 1 98.81 94 ALA A C 1
ATOM 715 O O . ALA A 1 94 ? -8.117 -10.5 -17.531 1 98.81 94 ALA A O 1
ATOM 716 N N . ILE A 1 95 ? -8.148 -11.758 -15.68 1 98.75 95 ILE A N 1
ATOM 717 C CA . ILE A 1 95 ? -8.031 -10.617 -14.781 1 98.75 95 ILE A CA 1
ATOM 718 C C . ILE A 1 95 ? -6.566 -10.18 -14.703 1 98.75 95 ILE A C 1
ATOM 720 O O . ILE A 1 95 ? -5.684 -10.984 -14.406 1 98.75 95 ILE A O 1
ATOM 724 N N . GLU A 1 96 ? -6.309 -8.93 -15.039 1 98.69 96 GLU A N 1
ATOM 725 C CA . GLU A 1 96 ? -4.969 -8.367 -14.867 1 98.69 96 GLU A CA 1
ATOM 726 C C . GLU A 1 96 ? -4.609 -8.25 -13.391 1 98.69 96 GLU A C 1
ATOM 728 O O . GLU A 1 96 ? -5.355 -7.656 -12.609 1 98.69 96 GLU A O 1
ATOM 733 N N . GLY A 1 97 ? -3.459 -8.797 -13 1 98.81 97 GLY A N 1
ATOM 734 C CA . GLY A 1 97 ? -3.047 -8.797 -11.609 1 98.81 97 GLY A CA 1
ATOM 735 C C . GLY A 1 97 ? -1.954 -7.793 -11.305 1 98.81 97 GLY A C 1
ATOM 736 O O . GLY A 1 97 ? -1.73 -7.438 -10.148 1 98.81 97 GLY A O 1
ATOM 737 N N . GLY A 1 98 ? -1.256 -7.387 -12.328 1 98.69 98 GLY A N 1
ATOM 738 C CA . GLY A 1 98 ? -0.133 -6.484 -12.141 1 98.69 98 GLY A CA 1
ATOM 739 C C . GLY A 1 98 ? 0.563 -6.11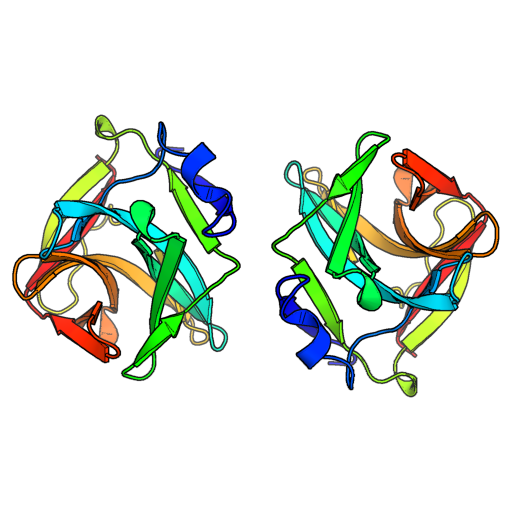7 -13.438 1 98.69 98 GLY A C 1
ATOM 740 O O . GLY A 1 98 ? -0.004 -6.281 -14.516 1 98.69 98 GLY A O 1
ATOM 741 N N . ARG A 1 99 ? 1.733 -5.531 -13.289 1 98.56 99 ARG A N 1
ATOM 742 C CA . ARG A 1 99 ? 2.516 -5.055 -14.43 1 98.56 99 ARG A CA 1
ATOM 743 C C . ARG A 1 99 ? 3.979 -4.863 -14.047 1 98.56 99 ARG A C 1
ATOM 745 O O . ARG A 1 99 ? 4.281 -4.379 -12.953 1 98.56 99 ARG A O 1
ATOM 752 N N . THR A 1 100 ? 4.824 -5.215 -14.961 1 98.12 100 THR A N 1
ATOM 753 C CA . THR A 1 100 ? 6.238 -4.945 -14.734 1 98.12 100 THR A CA 1
ATOM 754 C C . THR A 1 100 ? 6.559 -3.479 -15 1 98.12 100 THR A C 1
ATOM 756 O O . THR A 1 100 ? 5.773 -2.77 -15.633 1 98.12 100 THR A O 1
ATOM 759 N N . SER A 1 101 ? 7.68 -3.121 -14.484 1 95.81 101 SER A N 1
ATOM 760 C CA . SER A 1 101 ? 8.141 -1.756 -14.711 1 95.81 101 SER A CA 1
ATOM 761 C C . SER A 1 101 ? 8.367 -1.49 -16.203 1 95.81 101 SER A C 1
ATOM 763 O O . SER A 1 101 ? 8.297 -0.344 -16.641 1 95.81 101 SER A O 1
ATOM 765 N N . SER A 1 102 ? 8.555 -2.514 -16.984 1 96.62 102 SER A N 1
ATOM 766 C CA . SER A 1 102 ? 8.75 -2.387 -18.422 1 96.62 102 SER A CA 1
ATOM 767 C C . SER A 1 102 ? 7.418 -2.357 -19.156 1 96.62 102 SER A C 1
ATOM 769 O O . SER A 1 102 ? 7.387 -2.195 -20.375 1 96.62 102 SER A O 1
ATOM 771 N N . GLY A 1 103 ? 6.332 -2.607 -18.453 1 97.56 103 GLY A N 1
ATOM 772 C CA . GLY A 1 103 ? 5.027 -2.406 -19.062 1 97.56 103 GLY A CA 1
ATOM 773 C C . GLY A 1 103 ? 4.305 -3.705 -19.375 1 97.56 103 GLY A C 1
ATOM 774 O O . GLY A 1 103 ? 3.15 -3.693 -19.812 1 97.56 103 GLY A O 1
ATOM 775 N N . GLU A 1 104 ? 4.922 -4.789 -19.125 1 98.5 104 GLU A N 1
ATOM 776 C CA . GLU A 1 104 ? 4.246 -6.051 -19.406 1 98.5 104 GLU A CA 1
ATOM 777 C C . GLU A 1 104 ? 3.158 -6.34 -18.375 1 98.5 104 GLU A C 1
ATOM 779 O O . GLU A 1 104 ? 3.404 -6.281 -17.172 1 98.5 104 GLU A O 1
ATOM 784 N N . VAL A 1 105 ? 2.029 -6.715 -18.906 1 98.75 105 VAL A N 1
ATOM 785 C CA . VAL A 1 105 ? 0.92 -7.07 -18.031 1 98.75 105 VAL A CA 1
ATOM 786 C C . VAL A 1 105 ? 1.153 -8.461 -17.438 1 98.75 105 VAL A C 1
ATOM 788 O O . VAL A 1 105 ? 1.579 -9.375 -18.141 1 98.75 105 VAL A O 1
ATOM 791 N N . LEU A 1 106 ? 0.92 -8.57 -16.172 1 98.94 106 LEU A N 1
ATOM 792 C CA . LEU A 1 106 ? 0.949 -9.844 -15.461 1 98.94 106 LEU A CA 1
ATOM 793 C C . LEU A 1 106 ? -0.461 -10.289 -15.086 1 98.94 106 LEU A C 1
ATOM 795 O O . LEU A 1 106 ? -1.306 -9.469 -14.734 1 98.94 106 LEU A O 1
ATOM 799 N N . TYR A 1 107 ? -0.651 -11.57 -15.078 1 98.94 107 TYR A N 1
ATOM 800 C CA . TYR A 1 107 ? -1.966 -12.117 -14.766 1 98.94 107 TYR A CA 1
ATOM 801 C C . TYR A 1 107 ? -1.899 -13.039 -13.547 1 98.94 107 TYR A C 1
ATOM 803 O O . TYR A 1 107 ? -0.811 -13.367 -13.07 1 98.94 107 TYR A O 1
ATOM 811 N N . ILE A 1 108 ? -3.07 -13.398 -13.055 1 98.94 108 ILE A N 1
ATOM 812 C CA . ILE A 1 108 ? -3.191 -14.242 -11.867 1 98.94 108 ILE A CA 1
ATOM 813 C C . ILE A 1 108 ? -3.326 -15.703 -12.281 1 98.94 108 ILE A C 1
ATOM 815 O O . ILE A 1 108 ? -4.238 -16.062 -13.031 1 98.94 108 ILE A O 1
ATOM 819 N N . GLY A 1 109 ? -2.426 -16.469 -11.82 1 98.94 109 GLY A N 1
ATOM 820 C CA . GLY A 1 109 ? -2.49 -17.906 -12.07 1 98.94 109 GLY A CA 1
ATOM 821 C C . GLY A 1 109 ? -2.363 -18.734 -10.812 1 98.94 109 GLY A C 1
ATOM 822 O O . GLY A 1 109 ? -2.086 -18.203 -9.734 1 98.94 109 GLY A O 1
ATOM 823 N N . ARG A 1 110 ? -2.564 -20.016 -10.977 1 98.94 110 ARG A N 1
ATOM 824 C CA . ARG A 1 110 ? -2.314 -20.953 -9.898 1 98.94 110 ARG A CA 1
ATOM 825 C C . ARG A 1 110 ? -1.921 -22.328 -10.453 1 98.94 110 ARG A C 1
ATOM 827 O O . ARG A 1 110 ? -2.229 -22.641 -11.609 1 98.94 110 ARG A O 1
ATOM 834 N N . ALA A 1 111 ? -1.237 -23.031 -9.68 1 98.94 111 ALA A N 1
ATOM 835 C CA . ALA A 1 111 ? -0.791 -24.375 -10.031 1 98.94 111 ALA A CA 1
ATOM 836 C C . ALA A 1 111 ? -0.518 -25.203 -8.773 1 98.94 111 ALA A C 1
ATOM 838 O O . ALA A 1 111 ? -0.403 -24.656 -7.676 1 98.94 111 ALA A O 1
ATOM 839 N N . SER A 1 112 ? -0.458 -26.5 -8.992 1 98.69 112 SER A N 1
ATOM 840 C CA . SER A 1 112 ? -0.161 -27.406 -7.895 1 98.69 112 SER A CA 1
ATOM 841 C C . SER A 1 112 ? 1.343 -27.547 -7.68 1 98.69 112 SER A C 1
ATOM 843 O O . SER A 1 112 ? 2.109 -27.594 -8.648 1 98.69 112 SER A O 1
ATOM 845 N N . GLN A 1 113 ? 1.712 -27.562 -6.445 1 98.44 113 GLN A N 1
ATOM 846 C CA . GLN A 1 113 ? 3.094 -27.781 -6.031 1 98.44 113 GLN A CA 1
ATOM 847 C C . GLN A 1 113 ? 3.156 -28.5 -4.684 1 98.44 113 GLN A C 1
ATOM 849 O O . GLN A 1 113 ? 2.75 -27.938 -3.662 1 98.44 113 GLN A O 1
ATOM 854 N N . GLN A 1 114 ? 3.613 -29.781 -4.676 1 97.69 114 GLN A N 1
ATOM 855 C CA . GLN A 1 114 ? 3.824 -30.562 -3.461 1 97.69 114 GLN A CA 1
ATOM 856 C C . GLN A 1 114 ? 2.59 -30.531 -2.564 1 97.69 114 GLN A C 1
ATOM 858 O O . GLN A 1 114 ? 2.684 -30.188 -1.382 1 97.69 114 GLN A O 1
ATOM 863 N N . GLY A 1 115 ? 1.474 -30.828 -3.154 1 97.81 115 GLY A N 1
ATOM 864 C CA . GLY A 1 115 ? 0.239 -30.969 -2.402 1 97.81 115 GLY A CA 1
ATOM 865 C C . GLY A 1 115 ? -0.481 -29.656 -2.174 1 97.81 115 GLY A C 1
ATOM 866 O O . GLY A 1 115 ? -1.591 -29.641 -1.638 1 97.81 115 GLY A O 1
ATOM 867 N N . SER A 1 116 ? 0.104 -28.562 -2.514 1 98.5 116 SER A N 1
ATOM 868 C CA . SER A 1 116 ? -0.519 -27.25 -2.412 1 98.5 116 SER A CA 1
ATOM 869 C C . SER A 1 116 ? -1.092 -26.812 -3.752 1 98.5 116 SER A C 1
ATOM 871 O O . SER A 1 116 ? -0.706 -27.328 -4.801 1 98.5 116 SER A O 1
ATOM 873 N N . LEU A 1 117 ? -2.104 -26.047 -3.715 1 98.88 117 LEU A N 1
ATOM 874 C CA . LEU A 1 117 ? -2.545 -25.219 -4.836 1 98.88 117 LEU A CA 1
ATOM 875 C C . LEU A 1 117 ? -2.281 -23.734 -4.562 1 98.88 117 LEU A C 1
ATOM 877 O O . LEU A 1 117 ? -2.852 -23.172 -3.635 1 98.88 117 LEU A O 1
ATOM 881 N N . THR A 1 118 ? -1.354 -23.219 -5.344 1 98.94 118 THR A N 1
ATOM 882 C CA . THR A 1 118 ? -0.778 -21.938 -4.945 1 98.94 118 THR A CA 1
ATOM 883 C C . THR A 1 118 ? -0.936 -20.906 -6.059 1 98.94 118 THR A C 1
ATOM 885 O O . THR A 1 118 ? -0.61 -21.172 -7.215 1 98.94 118 THR A O 1
ATOM 888 N N . PRO A 1 119 ? -1.445 -19.734 -5.711 1 98.94 119 PRO A N 1
ATOM 889 C CA . PRO A 1 119 ? -1.495 -18.672 -6.719 1 98.94 119 PRO A CA 1
ATOM 890 C C . PRO A 1 119 ? -0.148 -17.984 -6.914 1 98.94 119 PRO A C 1
ATOM 892 O O . PRO A 1 119 ? 0.72 -18.047 -6.039 1 98.94 119 PRO A O 1
ATOM 895 N N . GLY A 1 120 ? -0.03 -17.344 -8.023 1 98.94 120 GLY A N 1
ATOM 896 C CA . GLY A 1 120 ? 1.134 -16.547 -8.406 1 98.94 120 GLY A CA 1
ATOM 897 C C . GLY A 1 120 ? 0.898 -15.688 -9.625 1 98.94 120 GLY A C 1
ATOM 898 O O . GLY A 1 120 ? -0.202 -15.164 -9.82 1 98.94 120 GLY A O 1
ATOM 899 N N . LYS A 1 121 ? 1.974 -15.414 -10.352 1 98.94 121 LYS A N 1
ATOM 900 C CA . LYS A 1 121 ? 1.894 -14.523 -11.5 1 98.94 121 LYS A CA 1
ATOM 901 C C . LYS A 1 121 ? 2.109 -15.281 -12.812 1 98.94 121 LYS A C 1
ATOM 903 O O . LYS A 1 121 ? 3.037 -16.078 -12.922 1 98.94 121 LYS A O 1
ATOM 908 N N . VAL A 1 122 ? 1.213 -15.062 -13.781 1 98.94 122 VAL A N 1
ATOM 909 C CA . VAL A 1 122 ? 1.473 -15.477 -15.156 1 98.94 122 VAL A CA 1
ATOM 910 C C . VAL A 1 122 ? 2.188 -14.352 -15.906 1 98.94 122 VAL A C 1
ATOM 912 O O . VAL A 1 122 ? 1.728 -13.211 -15.914 1 98.94 122 VAL A O 1
ATOM 915 N N . GLN A 1 123 ? 3.295 -14.711 -16.422 1 98.81 123 GLN A N 1
ATOM 916 C CA . GLN A 1 123 ? 4.059 -13.789 -17.25 1 98.81 123 GLN A CA 1
ATOM 917 C C . GLN A 1 123 ? 4.176 -14.297 -18.688 1 98.81 123 GLN A C 1
ATOM 919 O O . GLN A 1 123 ? 5.09 -15.062 -19 1 98.81 123 GLN A O 1
ATOM 924 N N . PRO A 1 124 ? 3.352 -13.773 -19.531 1 98.75 124 PRO A N 1
ATOM 925 C CA . PRO A 1 124 ? 3.225 -14.328 -20.875 1 98.75 124 PRO A CA 1
ATOM 926 C C . PRO A 1 124 ? 4.551 -14.352 -21.641 1 98.75 124 PRO A C 1
ATOM 928 O O . PRO A 1 124 ? 4.895 -15.367 -22.25 1 98.75 124 PRO A O 1
ATOM 931 N N . SER A 1 125 ? 5.324 -13.344 -21.547 1 98.56 125 SER A N 1
ATOM 932 C CA . SER A 1 125 ? 6.578 -13.281 -22.297 1 98.56 125 SER A CA 1
ATOM 933 C C . SER A 1 125 ? 7.535 -14.391 -21.859 1 98.56 125 SER A C 1
ATOM 935 O O . SER A 1 125 ? 8.422 -14.789 -22.625 1 98.56 125 SER A O 1
ATOM 937 N N . HIS A 1 126 ? 7.379 -14.836 -20.625 1 98.5 126 HIS A N 1
ATOM 938 C CA . HIS A 1 126 ? 8.227 -15.906 -20.109 1 98.5 126 HIS A CA 1
ATOM 939 C C . HIS A 1 126 ? 7.617 -17.281 -20.391 1 98.5 126 HIS A C 1
ATOM 941 O O . HIS A 1 126 ? 8.219 -18.297 -20.047 1 98.5 126 HIS A O 1
ATOM 947 N N . GLN A 1 127 ? 6.418 -17.297 -20.875 1 98.69 127 GLN A N 1
ATOM 948 C CA . GLN A 1 127 ? 5.676 -18.531 -21.125 1 98.69 127 GLN A CA 1
ATOM 949 C C . GLN A 1 127 ? 5.555 -19.359 -19.844 1 98.69 127 GLN A C 1
ATOM 951 O O . GLN A 1 127 ? 5.746 -20.578 -19.875 1 98.69 127 GLN A O 1
ATOM 956 N N . SER A 1 128 ? 5.305 -18.656 -18.75 1 98.75 128 SER A N 1
ATOM 957 C CA . SER A 1 128 ? 5.324 -19.359 -17.469 1 98.75 128 SER A CA 1
ATOM 958 C C . SER A 1 128 ? 4.414 -18.672 -16.453 1 98.75 128 SER A C 1
ATOM 960 O O . SER A 1 128 ? 4.137 -17.484 -16.562 1 98.75 128 SER A O 1
ATOM 962 N N . MET A 1 129 ? 3.939 -19.469 -15.562 1 98.88 129 MET A N 1
ATOM 963 C CA . MET A 1 129 ? 3.371 -19.016 -14.297 1 98.88 129 MET A CA 1
ATOM 964 C C . MET A 1 129 ? 4.352 -19.234 -13.148 1 98.88 129 MET A C 1
ATOM 966 O O . MET A 1 129 ? 4.914 -20.328 -13.008 1 98.88 129 MET A O 1
ATOM 970 N N . TYR A 1 130 ? 4.605 -18.188 -12.367 1 98.94 130 TYR A N 1
ATOM 971 C CA . TYR A 1 130 ? 5.527 -18.266 -11.242 1 98.94 130 TYR A CA 1
ATOM 972 C C . TYR A 1 130 ? 4.777 -18.188 -9.914 1 98.94 130 TYR A C 1
ATOM 974 O O . TYR A 1 130 ? 3.932 -17.328 -9.719 1 98.94 130 TYR A O 1
ATOM 982 N N . MET A 1 131 ? 5.078 -19.094 -9.031 1 98.94 131 MET A N 1
ATOM 983 C CA . MET A 1 131 ? 4.551 -19.031 -7.672 1 98.94 131 MET A CA 1
ATOM 984 C C . MET A 1 131 ? 5.684 -18.906 -6.656 1 98.94 131 MET A C 1
ATOM 986 O O . MET A 1 131 ? 6.836 -19.219 -6.961 1 98.94 131 MET A O 1
ATOM 990 N N . SER A 1 132 ? 5.312 -18.359 -5.512 1 98.81 132 SER A N 1
ATOM 991 C CA . SER A 1 132 ? 6.188 -18.406 -4.348 1 98.81 132 SER A CA 1
ATOM 992 C C . SER A 1 132 ? 6.012 -19.719 -3.588 1 98.81 132 SER A C 1
ATOM 994 O O . SER A 1 132 ? 4.914 -20.031 -3.127 1 98.81 132 SER A O 1
ATOM 996 N N . PHE A 1 133 ? 7.09 -20.484 -3.445 1 98.5 133 PHE A N 1
ATOM 997 C CA . PHE A 1 133 ? 7.012 -21.781 -2.76 1 98.5 133 PHE A CA 1
ATOM 998 C C . PHE A 1 133 ? 8.367 -22.156 -2.176 1 98.5 133 PHE A C 1
ATOM 1000 O O . PHE A 1 133 ? 9.367 -22.203 -2.893 1 98.5 133 PHE A O 1
ATOM 1007 N N . ASP A 1 134 ? 8.344 -22.359 -0.878 1 97.44 134 ASP A N 1
ATOM 1008 C CA . ASP A 1 134 ? 9.523 -22.828 -0.162 1 97.44 134 ASP A CA 1
ATOM 1009 C C . ASP A 1 134 ? 10.727 -21.938 -0.433 1 97.44 134 ASP A C 1
ATOM 1011 O O . ASP A 1 134 ? 11.812 -22.422 -0.761 1 97.44 134 ASP A O 1
ATOM 1015 N N . GLY A 1 135 ? 10.5 -20.719 -0.335 1 98.12 135 GLY A N 1
ATOM 1016 C CA . GLY A 1 135 ? 11.578 -19.734 -0.414 1 98.12 135 GLY A CA 1
ATOM 1017 C C . GLY A 1 135 ? 11.992 -19.422 -1.838 1 98.12 135 GLY A C 1
ATOM 1018 O O . GLY A 1 135 ? 12.875 -18.578 -2.062 1 98.12 135 GLY A O 1
ATOM 1019 N N . LYS A 1 136 ? 11.297 -20 -2.857 1 98.62 136 LYS A N 1
ATOM 1020 C CA . LYS A 1 136 ? 11.719 -19.859 -4.246 1 98.62 136 LYS A CA 1
ATOM 1021 C C . LYS A 1 136 ? 10.562 -19.406 -5.133 1 98.62 136 LYS A C 1
ATOM 1023 O O . LYS A 1 136 ? 9.406 -19.484 -4.734 1 98.62 136 LYS A O 1
ATOM 1028 N N . GLU A 1 137 ? 10.953 -18.859 -6.207 1 98.75 137 GLU A N 1
ATOM 1029 C CA . GLU A 1 137 ? 10.047 -18.672 -7.332 1 98.75 137 GLU A CA 1
ATOM 1030 C C . GLU A 1 137 ? 10.047 -19.891 -8.258 1 98.75 137 GLU A C 1
ATOM 1032 O O . GLU A 1 137 ? 11.047 -20.172 -8.914 1 98.75 137 GLU A O 1
ATOM 1037 N N . ILE A 1 138 ? 8.898 -20.594 -8.305 1 98.81 138 ILE A N 1
ATOM 1038 C CA . ILE A 1 138 ? 8.82 -21.844 -9.062 1 98.81 138 ILE A CA 1
ATOM 1039 C C . ILE A 1 138 ? 8.008 -21.625 -10.336 1 98.81 138 ILE A C 1
ATOM 1041 O O . ILE A 1 138 ? 6.855 -21.188 -10.273 1 98.81 138 ILE A O 1
ATOM 1045 N N . PRO A 1 139 ? 8.594 -21.922 -11.477 1 98.81 139 PRO A N 1
ATOM 1046 C CA . PRO A 1 139 ? 7.855 -21.797 -12.734 1 98.81 139 PRO A CA 1
ATOM 1047 C C . PRO A 1 139 ? 6.988 -23.016 -13.039 1 98.81 139 PRO A C 1
ATOM 1049 O O . PRO A 1 139 ? 7.375 -24.141 -12.727 1 98.81 139 PRO A O 1
ATOM 1052 N N . HIS A 1 140 ? 5.848 -22.797 -13.602 1 98.88 140 HIS A N 1
ATOM 1053 C CA . HIS A 1 140 ? 4.949 -23.812 -14.141 1 98.88 140 HIS A CA 1
ATOM 1054 C C . HIS A 1 140 ? 4.523 -23.469 -15.562 1 98.88 140 HIS A C 1
ATOM 1056 O O . HIS A 1 140 ? 4.168 -22.312 -15.852 1 98.88 140 HIS A O 1
ATOM 1062 N N . HIS A 1 141 ? 4.535 -24.422 -16.438 1 98.69 141 HIS A N 1
ATOM 1063 C CA . HIS A 1 141 ? 4.148 -24.172 -17.828 1 98.69 141 HIS A CA 1
ATOM 1064 C C . HIS A 1 141 ? 2.682 -24.531 -18.047 1 98.69 141 HIS A C 1
ATOM 1066 O O . HIS A 1 141 ? 2.102 -24.156 -19.078 1 98.69 141 HIS A O 1
ATOM 1072 N N . VAL A 1 142 ? 2.152 -25.375 -17.188 1 98.75 142 VAL A N 1
ATOM 1073 C CA . VAL A 1 142 ? 0.72 -25.656 -17.156 1 98.75 142 VAL A CA 1
ATOM 1074 C C . VAL A 1 142 ? 0.099 -25.078 -15.898 1 98.75 142 VAL A C 1
ATOM 1076 O O . VAL A 1 142 ? 0.618 -25.266 -14.789 1 98.75 142 VAL A O 1
ATOM 1079 N N . TYR A 1 143 ? -0.9 -24.344 -15.969 1 98.94 143 TYR A N 1
ATOM 1080 C CA . TYR A 1 143 ? -1.506 -23.594 -14.875 1 98.94 143 TYR A CA 1
ATOM 1081 C C . TYR A 1 143 ? -2.953 -23.234 -15.195 1 98.94 143 TYR A C 1
ATOM 1083 O O . TYR A 1 143 ? -3.445 -23.531 -16.281 1 98.94 143 TYR A O 1
ATOM 1091 N N . GLU A 1 144 ? -3.674 -22.688 -14.219 1 98.94 144 GLU A N 1
ATOM 1092 C CA . GLU A 1 144 ? -4.973 -22.047 -14.43 1 98.94 144 GLU A CA 1
ATOM 1093 C C . GLU A 1 144 ? -4.875 -20.531 -14.297 1 98.94 144 GLU A C 1
ATOM 1095 O O . GLU A 1 144 ? -4.066 -20.016 -13.523 1 98.94 144 GLU A O 1
ATOM 1100 N N . VAL A 1 145 ? -5.672 -19.828 -15.078 1 98.94 145 VAL A N 1
ATOM 1101 C CA . VAL A 1 145 ? -5.719 -18.375 -15.055 1 98.94 145 VAL A CA 1
ATOM 1102 C C . VAL A 1 145 ? -7.062 -17.906 -14.508 1 98.94 145 VAL A C 1
ATOM 1104 O O . VAL A 1 145 ? -8.109 -18.453 -14.859 1 98.94 145 VAL A O 1
ATOM 1107 N N . LEU A 1 146 ? -7.035 -16.938 -13.586 1 98.94 146 LEU A N 1
ATOM 1108 C CA . LEU A 1 146 ? -8.266 -16.375 -13.062 1 98.94 146 LEU A CA 1
ATOM 1109 C C . LEU A 1 146 ? -8.914 -15.438 -14.078 1 98.94 146 LEU A C 1
ATOM 1111 O O . LEU A 1 146 ? -8.266 -14.523 -14.594 1 98.94 146 LEU A O 1
ATOM 1115 N N . CYS A 1 147 ? -10.188 -15.672 -14.414 1 98.75 147 CYS A N 1
ATOM 1116 C CA . CYS A 1 147 ? -10.93 -14.914 -15.422 1 98.75 147 CYS A CA 1
ATOM 1117 C C . CYS A 1 147 ? -12.289 -14.484 -14.883 1 98.75 147 CYS A C 1
ATOM 1119 O O . CYS A 1 147 ? -12.82 -15.109 -13.961 1 98.75 147 CYS A O 1
ATOM 1121 N N . THR A 1 148 ? -12.805 -13.43 -15.414 1 98.19 148 THR A N 1
ATOM 1122 C CA . THR A 1 148 ? -14.203 -13.102 -15.156 1 98.19 148 THR A CA 1
ATOM 1123 C C . THR A 1 148 ? -15.133 -14.062 -15.891 1 98.19 148 THR A C 1
ATOM 1125 O O . THR A 1 148 ? -14.758 -14.633 -16.922 1 98.19 148 THR A O 1
ATOM 1128 N N . VAL A 1 149 ? -16.297 -14.234 -15.305 1 96.12 149 VAL A N 1
ATOM 1129 C CA . VAL A 1 149 ? -17.281 -15.094 -15.945 1 96.12 149 VAL A CA 1
ATOM 1130 C C . VAL A 1 149 ? -18.016 -14.32 -17.031 1 96.12 149 VAL A C 1
ATOM 1132 O O . VAL A 1 149 ? -18.328 -13.133 -16.859 1 96.12 149 VAL A O 1
ATOM 1135 N N . MET B 1 1 ? 14.773 12.922 -9.953 1 64.81 1 MET B N 1
ATOM 1136 C CA . MET B 1 1 ? 13.648 13.625 -9.344 1 64.81 1 MET B CA 1
ATOM 1137 C C . MET B 1 1 ? 13.984 14.078 -7.93 1 64.81 1 MET B C 1
ATOM 1139 O O . MET B 1 1 ? 14.789 13.438 -7.246 1 64.81 1 MET B O 1
ATOM 1143 N N . ALA B 1 2 ? 13.531 15.297 -7.457 1 89.88 2 ALA B N 1
ATOM 1144 C CA . ALA B 1 2 ? 13.938 15.945 -6.211 1 89.88 2 ALA B CA 1
ATOM 1145 C C . ALA B 1 2 ? 13.438 15.164 -5 1 89.88 2 ALA B C 1
ATOM 1147 O O . ALA B 1 2 ? 13.922 15.367 -3.881 1 89.88 2 ALA B O 1
ATOM 1148 N N . PHE B 1 3 ? 12.578 14.25 -5.254 1 97 3 PHE B N 1
ATOM 1149 C CA . PHE B 1 3 ? 12.023 13.484 -4.145 1 97 3 PHE B CA 1
ATOM 1150 C C . PHE B 1 3 ? 11.398 12.188 -4.645 1 97 3 PHE B C 1
ATOM 1152 O O . PHE B 1 3 ? 11.195 12.008 -5.848 1 97 3 PHE B O 1
ATOM 1159 N N . GLU B 1 4 ? 11.188 11.219 -3.834 1 96.88 4 GLU B N 1
ATOM 1160 C CA . GLU B 1 4 ? 10.531 9.961 -4.16 1 96.88 4 GLU B CA 1
ATOM 1161 C C . GLU B 1 4 ? 9.641 9.484 -3.018 1 96.88 4 GLU B C 1
ATOM 1163 O O . GLU B 1 4 ? 9.898 9.797 -1.853 1 96.88 4 GLU B O 1
ATOM 1168 N N . TRP B 1 5 ? 8.578 8.844 -3.344 1 97.31 5 TRP B N 1
ATOM 1169 C CA . TRP B 1 5 ? 7.719 8.148 -2.395 1 97.31 5 TRP B CA 1
ATOM 1170 C C . TRP B 1 5 ? 8.07 6.664 -2.328 1 97.31 5 TRP B C 1
ATOM 1172 O O . TRP B 1 5 ? 8.078 5.977 -3.352 1 97.31 5 TRP B O 1
ATOM 1182 N N . ILE B 1 6 ? 8.328 6.176 -1.141 1 96 6 ILE B N 1
ATOM 1183 C CA . ILE B 1 6 ? 8.742 4.785 -0.983 1 96 6 ILE B CA 1
ATOM 1184 C C . ILE B 1 6 ? 7.746 4.043 -0.099 1 96 6 ILE B C 1
ATOM 1186 O O . ILE B 1 6 ? 7.445 4.484 1.015 1 96 6 ILE B O 1
ATOM 1190 N N . GLN B 1 7 ? 7.25 2.984 -0.569 1 94.81 7 GLN B N 1
ATOM 1191 C CA . GLN B 1 7 ? 6.297 2.174 0.18 1 94.81 7 GLN B CA 1
ATOM 1192 C C . GLN B 1 7 ? 6.941 1.571 1.424 1 94.81 7 GLN B C 1
ATOM 1194 O O . GLN B 1 7 ? 8.086 1.121 1.378 1 94.81 7 GLN B O 1
ATOM 1199 N N . ALA B 1 8 ? 6.164 1.595 2.539 1 95.75 8 ALA B N 1
ATOM 1200 C CA . ALA B 1 8 ? 6.629 1.043 3.811 1 95.75 8 ALA B CA 1
ATOM 1201 C C . ALA B 1 8 ? 5.461 0.817 4.77 1 95.75 8 ALA B C 1
ATOM 1203 O O . ALA B 1 8 ? 4.332 1.232 4.492 1 95.75 8 ALA B O 1
ATOM 1204 N N . THR B 1 9 ? 5.684 0.095 5.82 1 95.88 9 THR B N 1
ATOM 1205 C CA . THR B 1 9 ? 4.863 0.091 7.027 1 95.88 9 THR B CA 1
ATOM 1206 C C . THR B 1 9 ? 5.551 0.863 8.148 1 95.88 9 THR B C 1
ATOM 1208 O O . THR B 1 9 ? 6.762 1.099 8.094 1 95.88 9 THR B O 1
ATOM 1211 N N . PRO B 1 10 ? 4.73 1.28 9.117 1 97.25 10 PRO B N 1
ATOM 1212 C CA . PRO B 1 10 ? 5.371 1.981 10.234 1 97.25 10 PRO B CA 1
ATOM 1213 C C . PRO B 1 10 ? 6.492 1.167 10.875 1 97.25 10 PRO B C 1
ATOM 1215 O O . PRO B 1 10 ? 7.469 1.736 11.367 1 97.25 10 PRO B O 1
ATOM 1218 N N . CYS B 1 11 ? 6.441 -0.069 10.789 1 93.5 11 CYS B N 1
ATOM 1219 C CA . CYS B 1 11 ? 7.434 -0.93 11.422 1 93.5 11 CYS B CA 1
ATOM 1220 C C . CYS B 1 11 ? 8.719 -0.979 10.609 1 93.5 11 CYS B C 1
ATOM 1222 O O . CYS B 1 11 ? 9.812 -1.069 11.172 1 93.5 11 CYS B O 1
ATOM 1224 N N . ASP B 1 12 ? 8.68 -0.919 9.32 1 93.88 12 ASP B N 1
ATOM 1225 C CA . ASP B 1 12 ? 9.883 -1.046 8.516 1 93.88 12 ASP B CA 1
ATOM 1226 C C . ASP B 1 12 ? 10.367 0.32 8.023 1 93.88 12 ASP B C 1
ATOM 1228 O O . ASP B 1 12 ? 11.484 0.45 7.527 1 93.88 12 ASP B O 1
ATOM 1232 N N . ALA B 1 13 ? 9.602 1.303 8.227 1 96.94 13 ALA B N 1
ATOM 1233 C CA . ALA B 1 13 ? 9.914 2.65 7.758 1 96.94 13 ALA B CA 1
ATOM 1234 C C . ALA B 1 13 ? 11.25 3.131 8.312 1 96.94 13 ALA B C 1
ATOM 1236 O O . ALA B 1 13 ? 11.984 3.855 7.641 1 96.94 13 ALA B O 1
ATOM 1237 N N . PRO B 1 14 ? 11.641 2.785 9.555 1 97.38 14 PRO B N 1
ATOM 1238 C CA . PRO B 1 14 ? 12.898 3.289 10.109 1 97.38 14 PRO B CA 1
ATOM 1239 C C . PRO B 1 14 ? 14.102 2.973 9.219 1 97.38 14 PRO B C 1
ATOM 1241 O O . PRO B 1 14 ? 15.141 3.629 9.328 1 97.38 14 PRO B O 1
ATOM 1244 N N . GLU B 1 15 ? 13.984 2.016 8.352 1 96.44 15 GLU B N 1
ATOM 1245 C CA . GLU B 1 15 ? 15.055 1.703 7.41 1 96.44 15 GLU B CA 1
ATOM 1246 C C . GLU B 1 15 ? 15.32 2.873 6.465 1 96.44 15 GLU B C 1
ATOM 1248 O O . GLU B 1 15 ? 16.359 2.928 5.812 1 96.44 15 GLU B O 1
ATOM 1253 N N . LEU B 1 16 ? 14.383 3.844 6.406 1 97.44 16 LEU B N 1
ATOM 1254 C CA . LEU B 1 16 ? 14.484 4.988 5.508 1 97.44 16 LEU B CA 1
ATOM 1255 C C . LEU B 1 16 ? 14.977 6.223 6.246 1 97.44 16 LEU B C 1
ATOM 1257 O O . LEU B 1 16 ? 14.844 7.344 5.754 1 97.44 16 LEU B O 1
ATOM 1261 N N . SER B 1 17 ? 15.547 6.074 7.434 1 97.75 17 SER B N 1
ATOM 1262 C CA . SER B 1 17 ? 15.883 7.18 8.328 1 97.75 17 SER B CA 1
ATOM 1263 C C . SER B 1 17 ? 16.875 8.141 7.668 1 97.75 17 SER B C 1
ATOM 1265 O O . SER B 1 17 ? 16.891 9.336 7.984 1 97.75 17 SER B O 1
ATOM 1267 N N . ASP B 1 18 ? 17.688 7.668 6.695 1 96.94 18 ASP B N 1
ATOM 1268 C CA . ASP B 1 18 ? 18.719 8.508 6.098 1 96.94 18 ASP B CA 1
ATOM 1269 C C . ASP B 1 18 ? 18.156 9.344 4.953 1 96.94 18 ASP B C 1
ATOM 1271 O O . ASP B 1 18 ? 18.828 10.242 4.441 1 96.94 18 ASP B O 1
ATOM 1275 N N . ARG B 1 19 ? 16.875 9.039 4.602 1 97.19 19 ARG B N 1
ATOM 1276 C CA . ARG B 1 19 ? 16.375 9.695 3.396 1 97.19 19 ARG B CA 1
ATOM 1277 C C . ARG B 1 19 ? 15.016 10.328 3.637 1 97.19 19 ARG B C 1
ATOM 1279 O O . ARG B 1 19 ? 14.562 11.164 2.85 1 97.19 19 ARG B O 1
ATOM 1286 N N . ALA B 1 20 ? 14.32 9.961 4.707 1 98.69 20 ALA B N 1
ATOM 1287 C CA . ALA B 1 20 ? 12.961 10.414 4.977 1 98.69 20 ALA B CA 1
ATOM 1288 C C . ALA B 1 20 ? 12.922 11.906 5.262 1 98.69 20 ALA B C 1
ATOM 1290 O O . ALA B 1 20 ? 13.797 12.438 5.949 1 98.69 20 ALA B O 1
ATOM 1291 N N . VAL B 1 21 ? 11.93 12.578 4.785 1 98.75 21 VAL B N 1
ATOM 1292 C CA . VAL B 1 21 ? 11.703 13.984 5.102 1 98.75 21 VAL B CA 1
ATOM 1293 C C . VAL B 1 21 ? 11.141 14.117 6.512 1 98.75 21 VAL B C 1
ATOM 1295 O O . VAL B 1 21 ? 10.023 13.664 6.785 1 98.75 21 VAL B O 1
ATOM 1298 N N . VAL B 1 22 ? 11.891 14.742 7.383 1 98.62 22 VAL B N 1
ATOM 1299 C CA . VAL B 1 22 ? 11.453 15.055 8.734 1 98.62 22 VAL B CA 1
ATOM 1300 C C . VAL B 1 22 ? 10.703 16.391 8.742 1 98.62 22 VAL B C 1
ATOM 1302 O O . VAL B 1 22 ? 11.289 17.438 8.477 1 98.62 22 VAL B O 1
ATOM 1305 N N . ALA B 1 23 ? 9.453 16.328 9.07 1 98.81 23 ALA B N 1
ATOM 1306 C CA . ALA B 1 23 ? 8.602 17.5 8.906 1 98.81 23 ALA B CA 1
ATOM 1307 C C . ALA B 1 23 ? 8.375 18.203 10.242 1 98.81 23 ALA B C 1
ATOM 1309 O O . ALA B 1 23 ? 7.922 19.344 10.281 1 98.81 23 ALA B O 1
ATOM 1310 N N . GLY B 1 24 ? 8.555 17.484 11.32 1 98.81 24 GLY B N 1
ATOM 1311 C CA . GLY B 1 24 ? 8.305 18.062 12.633 1 98.81 24 GLY B CA 1
ATOM 1312 C C . GLY B 1 24 ? 8.656 17.125 13.773 1 98.81 24 GLY B C 1
ATOM 1313 O O . GLY B 1 24 ? 9.594 16.328 13.656 1 98.81 24 GLY B O 1
ATOM 1314 N N . TYR B 1 25 ? 8.016 17.375 14.891 1 98.75 25 TYR B N 1
ATOM 1315 C CA . TYR B 1 25 ? 8.312 16.625 16.109 1 98.75 25 TYR B CA 1
ATOM 1316 C C . TYR B 1 25 ? 7.109 16.609 17.047 1 98.75 25 TYR B C 1
ATOM 1318 O O . TYR B 1 25 ? 6.254 17.484 16.984 1 98.75 25 TYR B O 1
ATOM 1326 N N . GLU B 1 26 ? 7.18 15.617 17.828 1 97.94 26 GLU B N 1
ATOM 1327 C CA . GLU B 1 26 ? 6.199 15.531 18.922 1 97.94 26 GLU B CA 1
ATOM 1328 C C . GLU B 1 26 ? 6.543 16.5 20.047 1 97.94 26 GLU B C 1
ATOM 1330 O O . GLU B 1 26 ? 7.711 16.641 20.406 1 97.94 26 GLU B O 1
ATOM 1335 N N . GLY B 1 27 ? 5.461 17.031 20.609 1 97.12 27 GLY B N 1
ATOM 1336 C CA . GLY B 1 27 ? 5.672 17.984 21.688 1 97.12 27 GLY B CA 1
ATOM 1337 C C . GLY B 1 27 ? 6.141 17.312 22.984 1 97.12 27 GLY B C 1
ATOM 1338 O O . GLY B 1 27 ? 6.973 17.875 23.703 1 97.12 27 GLY B O 1
ATOM 1339 N N . TYR B 1 28 ? 5.645 16.156 23.234 1 94.69 28 TYR B N 1
ATOM 1340 C CA . TYR B 1 28 ? 5.848 15.562 24.547 1 94.69 28 TYR B CA 1
ATOM 1341 C C . TYR B 1 28 ? 7.223 14.914 24.656 1 94.69 28 TYR B C 1
ATOM 1343 O O . TYR B 1 28 ? 7.785 14.812 25.75 1 94.69 28 TYR B O 1
ATOM 1351 N N . ASP B 1 29 ? 7.949 14.508 23.578 1 96.75 29 ASP B N 1
ATOM 1352 C CA . ASP B 1 29 ? 9.25 13.867 23.734 1 96.75 29 ASP B CA 1
ATOM 1353 C C . ASP B 1 29 ? 10.203 14.289 22.609 1 96.75 29 ASP B C 1
ATOM 1355 O O . ASP B 1 29 ? 11.297 13.75 22.484 1 96.75 29 ASP B O 1
ATOM 1359 N N . CYS B 1 30 ? 9.781 15.188 21.75 1 97.56 30 CYS B N 1
ATOM 1360 C CA . CYS B 1 30 ? 10.57 15.805 20.688 1 97.56 30 CYS B CA 1
ATOM 1361 C C . CYS B 1 30 ? 10.953 14.773 19.641 1 97.56 30 CYS B C 1
ATOM 1363 O O . CYS B 1 30 ? 11.844 15.016 18.812 1 97.56 30 CYS B O 1
ATOM 1365 N N . SER B 1 31 ? 10.273 13.57 19.703 1 98.12 31 SER B N 1
ATOM 1366 C CA . SER B 1 31 ? 10.562 12.586 18.656 1 98.12 31 SER B CA 1
ATOM 1367 C C . SER B 1 31 ? 10.109 13.086 17.297 1 98.12 31 SER B C 1
ATOM 1369 O O . SER B 1 31 ? 9.125 13.82 17.188 1 98.12 31 SER B O 1
ATOM 1371 N N . PRO B 1 32 ? 10.82 12.672 16.234 1 98.5 32 PRO B N 1
ATOM 1372 C CA . PRO B 1 32 ? 10.57 13.219 14.898 1 98.5 32 PRO B CA 1
ATOM 1373 C C . PRO B 1 32 ? 9.258 12.711 14.297 1 98.5 32 PRO B C 1
ATOM 1375 O O . PRO B 1 32 ? 8.828 11.594 14.586 1 98.5 32 PRO B O 1
ATOM 1378 N N . LEU B 1 33 ? 8.664 13.523 13.461 1 98.88 33 LEU B N 1
ATOM 1379 C CA . LEU B 1 33 ? 7.52 13.195 12.617 1 98.88 33 LEU B CA 1
ATOM 1380 C C . LEU B 1 33 ? 7.891 13.289 11.141 1 98.88 33 LEU B C 1
ATOM 1382 O O . LEU B 1 33 ? 8.438 14.305 10.695 1 98.88 33 LEU B O 1
ATOM 1386 N N . TRP B 1 34 ? 7.605 12.219 10.414 1 98.94 34 TRP B N 1
ATOM 1387 C CA . TRP B 1 34 ? 7.938 12.156 8.992 1 98.94 34 TRP B CA 1
ATOM 1388 C C . TRP B 1 34 ? 6.703 12.414 8.133 1 98.94 34 TRP B C 1
ATOM 1390 O O . TRP B 1 34 ? 5.574 12.258 8.594 1 98.94 34 TRP B O 1
ATOM 1400 N N . VAL B 1 35 ? 6.949 12.844 6.902 1 98.94 35 VAL B N 1
ATOM 1401 C CA . VAL B 1 35 ? 5.883 13.008 5.918 1 98.94 35 VAL B CA 1
ATOM 1402 C C . VAL B 1 35 ? 5.555 11.656 5.285 1 98.94 35 VAL B C 1
ATOM 1404 O O . VAL B 1 35 ? 6.441 10.969 4.766 1 98.94 35 VAL B O 1
ATOM 1407 N N . ILE B 1 36 ? 4.316 11.273 5.328 1 98.94 36 ILE B N 1
ATOM 1408 C CA . ILE B 1 36 ? 3.838 10.094 4.617 1 98.94 36 ILE B CA 1
ATOM 1409 C C . ILE B 1 36 ? 2.58 10.438 3.828 1 98.94 36 ILE B C 1
ATOM 1411 O O . ILE B 1 36 ? 2.066 11.555 3.926 1 98.94 36 ILE B O 1
ATOM 1415 N N . ARG B 1 37 ? 2.162 9.531 3.012 1 98.81 37 ARG B N 1
ATOM 1416 C CA . ARG B 1 37 ? 0.814 9.5 2.453 1 98.81 37 ARG B CA 1
ATOM 1417 C C . ARG B 1 37 ? 0.249 8.078 2.461 1 98.81 37 ARG B C 1
ATOM 1419 O O . ARG B 1 37 ? 1 7.109 2.562 1 98.81 37 ARG B O 1
ATOM 1426 N N . ALA B 1 38 ? -0.994 8.031 2.471 1 98.62 38 ALA B N 1
ATOM 1427 C CA . ALA B 1 38 ? -1.673 6.734 2.488 1 98.62 38 ALA B CA 1
ATOM 1428 C C . ALA B 1 38 ? -3.078 6.844 1.903 1 98.62 38 ALA B C 1
ATOM 1430 O O . ALA B 1 38 ? -3.693 7.914 1.947 1 98.62 38 ALA B O 1
ATOM 1431 N N . TRP B 1 39 ? -3.49 5.766 1.328 1 95.44 39 TRP B N 1
ATOM 1432 C CA . TRP B 1 39 ? -4.879 5.676 0.891 1 95.44 39 TRP B CA 1
ATOM 1433 C C . TRP B 1 39 ? -5.816 5.516 2.084 1 95.44 39 TRP B C 1
ATOM 1435 O O . TRP B 1 39 ? -5.543 4.727 2.994 1 95.44 39 TRP B O 1
ATOM 1445 N N . HIS B 1 40 ? -6.844 6.277 2.09 1 96.44 40 HIS B N 1
ATOM 1446 C CA . HIS B 1 40 ? -7.914 6.195 3.078 1 96.44 40 HIS B CA 1
ATOM 1447 C C . HIS B 1 40 ? -9.227 6.727 2.516 1 96.44 40 HIS B C 1
ATOM 1449 O O . HIS B 1 40 ? -9.273 7.828 1.961 1 96.44 40 HIS B O 1
ATOM 1455 N N . ALA B 1 41 ? -10.242 5.863 2.605 1 95.25 41 ALA B N 1
ATOM 1456 C CA . ALA B 1 41 ? -11.57 6.254 2.123 1 95.25 41 ALA B CA 1
ATOM 1457 C C . ALA B 1 41 ? -11.5 6.754 0.683 1 95.25 41 ALA B C 1
ATOM 1459 O O . ALA B 1 41 ? -12.039 7.816 0.363 1 95.25 41 ALA B O 1
ATOM 1460 N N . GLU B 1 42 ? -10.727 6.125 -0.166 1 93 42 GLU B N 1
ATOM 1461 C CA . GLU B 1 42 ? -10.617 6.32 -1.608 1 93 42 GLU B CA 1
ATOM 1462 C C . GLU B 1 42 ? -9.789 7.562 -1.937 1 93 42 GLU B C 1
ATOM 1464 O O . GLU B 1 42 ? -9.688 7.953 -3.102 1 93 42 GLU B O 1
ATOM 1469 N N . ASP B 1 43 ? -9.273 8.195 -0.937 1 97.38 43 ASP B N 1
ATOM 1470 C CA . ASP B 1 43 ? -8.383 9.336 -1.131 1 97.38 43 ASP B CA 1
ATOM 1471 C C . ASP B 1 43 ? -6.938 8.961 -0.819 1 97.38 43 ASP B C 1
ATOM 1473 O O . ASP B 1 43 ? -6.68 8.094 0.014 1 97.38 43 ASP B O 1
ATOM 1477 N N . LEU B 1 44 ? -6.039 9.562 -1.536 1 98.06 44 LEU B N 1
ATOM 1478 C CA . LEU B 1 44 ? -4.633 9.547 -1.148 1 98.06 44 LEU B CA 1
ATOM 1479 C C . LEU B 1 44 ? -4.277 10.781 -0.334 1 98.06 44 LEU B C 1
ATOM 1481 O O . LEU B 1 44 ? -4.355 11.906 -0.838 1 98.06 44 LEU B O 1
ATOM 1485 N N . ILE B 1 45 ? -3.914 10.547 0.946 1 98.88 45 ILE B N 1
ATOM 1486 C CA . ILE B 1 45 ? -3.912 11.664 1.889 1 98.88 45 ILE B CA 1
ATOM 1487 C C . ILE B 1 45 ? -2.539 11.781 2.547 1 98.88 45 ILE B C 1
ATOM 1489 O O . ILE B 1 45 ? -2.021 10.805 3.094 1 98.88 45 ILE B O 1
ATOM 1493 N N . PRO B 1 46 ? -1.938 12.969 2.523 1 98.94 46 PRO B N 1
ATOM 1494 C CA . PRO B 1 46 ? -0.739 13.188 3.334 1 98.94 46 PRO B CA 1
ATOM 1495 C C . PRO B 1 46 ? -1.021 13.125 4.836 1 98.94 46 PRO B C 1
ATOM 1497 O O . PRO B 1 46 ? -2.115 13.477 5.277 1 98.94 46 PRO B O 1
ATOM 1500 N N . GLY B 1 47 ? -0.045 12.688 5.527 1 98.94 47 GLY B N 1
ATOM 1501 C CA . GLY B 1 47 ? -0.133 12.602 6.977 1 98.94 47 GLY B CA 1
ATOM 1502 C C . GLY B 1 47 ? 1.222 12.492 7.648 1 98.94 47 GLY B C 1
ATOM 1503 O O . GLY B 1 47 ? 2.195 13.109 7.203 1 98.94 47 GLY B O 1
ATOM 1504 N N . LYS B 1 48 ? 1.184 11.859 8.789 1 98.94 48 LYS B N 1
ATOM 1505 C CA . LYS B 1 48 ? 2.404 11.812 9.594 1 98.94 48 LYS B CA 1
ATOM 1506 C C . LYS B 1 48 ? 2.75 10.383 9.984 1 98.94 48 LYS B C 1
ATOM 1508 O O . LYS B 1 48 ? 1.856 9.555 10.18 1 98.94 48 LYS B O 1
ATOM 1513 N N . LEU B 1 49 ? 4.012 10.164 10.07 1 98.88 49 LEU B N 1
ATOM 1514 C CA . LEU B 1 49 ? 4.547 8.977 10.727 1 98.88 49 LEU B CA 1
ATOM 1515 C C . LEU B 1 49 ? 5.32 9.352 11.984 1 98.88 49 LEU B C 1
ATOM 1517 O O . LEU B 1 49 ? 6.309 10.086 11.922 1 98.88 49 LEU B O 1
ATOM 1521 N N . ALA B 1 50 ? 4.789 8.914 13.125 1 98.56 50 ALA B N 1
ATOM 1522 C CA . ALA B 1 50 ? 5.57 8.938 14.359 1 98.56 50 ALA B CA 1
ATOM 1523 C C . ALA B 1 50 ? 6.52 7.746 14.438 1 98.56 50 ALA B C 1
ATOM 1525 O O . ALA B 1 50 ? 6.168 6.703 14.992 1 98.56 50 ALA B O 1
ATOM 1526 N N . VAL B 1 51 ? 7.684 7.957 13.922 1 96 51 VAL B N 1
ATOM 1527 C CA . VAL B 1 51 ? 8.586 6.844 13.672 1 96 51 VAL B CA 1
ATOM 1528 C C . VAL B 1 51 ? 9.008 6.203 14.992 1 96 51 VAL B C 1
ATOM 1530 O O . VAL B 1 51 ? 9.117 4.98 15.094 1 96 51 VAL B O 1
ATOM 1533 N N . ALA B 1 52 ? 9.188 7.008 16.031 1 95.81 52 ALA B N 1
ATOM 1534 C CA . ALA B 1 52 ? 9.586 6.488 17.344 1 95.81 52 ALA B CA 1
ATOM 1535 C C . ALA B 1 52 ? 8.492 5.613 17.938 1 95.81 52 ALA B C 1
ATOM 1537 O O . ALA B 1 52 ? 8.773 4.695 18.719 1 95.81 52 ALA B O 1
ATOM 1538 N N . HIS B 1 53 ? 7.293 5.863 17.562 1 95.31 53 HIS B N 1
ATOM 1539 C CA . HIS B 1 53 ? 6.164 5.16 18.172 1 95.31 53 HIS B CA 1
ATOM 1540 C C . HIS B 1 53 ? 5.605 4.109 17.203 1 95.31 53 HIS B C 1
ATOM 1542 O O . HIS B 1 53 ? 4.672 3.383 17.562 1 95.31 53 HIS B O 1
ATOM 1548 N N . GLY B 1 54 ? 6.098 4.102 16.016 1 96.94 54 GLY B N 1
ATOM 1549 C CA . GLY B 1 54 ? 5.711 3.092 15.047 1 96.94 54 GLY B CA 1
ATOM 1550 C C . GLY B 1 54 ? 4.273 3.23 14.578 1 96.94 54 GLY B C 1
ATOM 1551 O O . GLY B 1 54 ? 3.576 2.23 14.398 1 96.94 54 GLY B O 1
ATOM 1552 N N . ALA B 1 55 ? 3.818 4.438 14.477 1 98.19 55 ALA B N 1
ATOM 1553 C CA . ALA B 1 55 ? 2.428 4.668 14.102 1 98.19 55 ALA B CA 1
ATOM 1554 C C . ALA B 1 55 ? 2.318 5.785 13.07 1 98.19 55 ALA B C 1
ATOM 1556 O O . ALA B 1 55 ? 3.031 6.789 13.156 1 98.19 55 ALA B O 1
ATOM 1557 N N . ALA B 1 56 ? 1.459 5.578 12.094 1 98.75 56 ALA B N 1
ATOM 1558 C CA . ALA B 1 56 ? 1.188 6.566 11.055 1 98.75 56 ALA B CA 1
ATOM 1559 C C . ALA B 1 56 ? -0.292 6.941 11.023 1 98.75 56 ALA B C 1
ATOM 1561 O O . ALA B 1 56 ? -1.156 6.102 11.289 1 98.75 56 ALA B O 1
ATOM 1562 N N . TYR B 1 57 ? -0.573 8.203 10.695 1 98.94 57 TYR B N 1
ATOM 1563 C CA . TYR B 1 57 ? -1.938 8.719 10.703 1 98.94 57 TYR B CA 1
ATOM 1564 C C . TYR B 1 57 ? -2.166 9.672 9.539 1 98.94 57 TYR B C 1
ATOM 1566 O O . TYR B 1 57 ? -1.261 10.422 9.156 1 98.94 57 TYR B O 1
ATOM 1574 N N . VAL B 1 58 ? -3.361 9.633 9.07 1 98.94 58 VAL B N 1
ATOM 1575 C CA . VAL B 1 58 ? -3.799 10.648 8.117 1 98.94 58 VAL B CA 1
ATOM 1576 C C . VAL B 1 58 ? -5.059 11.336 8.633 1 98.94 58 VAL B C 1
ATOM 1578 O O . VAL B 1 58 ? -5.887 10.711 9.297 1 98.94 58 VAL B O 1
ATOM 1581 N N . PRO B 1 59 ? -5.125 12.594 8.359 1 98.94 59 PRO B N 1
ATOM 1582 C CA . PRO B 1 59 ? -6.34 13.32 8.742 1 98.94 59 PRO B CA 1
ATOM 1583 C C . PRO B 1 59 ? -7.473 13.148 7.734 1 98.94 59 PRO B C 1
ATOM 1585 O O . PRO B 1 59 ? -7.301 13.43 6.547 1 98.94 59 PRO B O 1
ATOM 1588 N N . TRP B 1 60 ? -8.633 12.719 8.18 1 98.69 60 TRP B N 1
ATOM 1589 C CA . TRP B 1 60 ? -9.789 12.508 7.312 1 98.69 60 TRP B CA 1
ATOM 1590 C C . TRP B 1 60 ? -11.07 12.383 8.133 1 98.69 60 TRP B C 1
ATOM 1592 O O . TRP B 1 60 ? -11.078 11.727 9.18 1 98.69 60 TRP B O 1
ATOM 1602 N N . GLY B 1 61 ? -12.047 13.094 7.68 1 98.12 61 GLY B N 1
ATOM 1603 C CA . GLY B 1 61 ? -13.359 12.938 8.273 1 98.12 61 GLY B CA 1
ATOM 1604 C C . GLY B 1 61 ? -13.43 13.438 9.711 1 98.12 61 GLY B C 1
ATOM 1605 O O . GLY B 1 61 ? -14.172 12.891 10.531 1 98.12 61 GLY B O 1
ATOM 1606 N N . GLY B 1 62 ? -12.672 14.312 10.016 1 98.5 62 GLY B N 1
ATOM 1607 C CA . GLY B 1 62 ? -12.688 14.898 11.344 1 98.5 62 GLY B CA 1
ATOM 1608 C C . GLY B 1 62 ? -11.891 14.094 12.359 1 98.5 62 GLY B C 1
ATOM 1609 O O . GLY B 1 62 ? -11.859 14.43 13.547 1 98.5 62 GLY B O 1
ATOM 1610 N N . LEU B 1 63 ? -11.234 13.031 11.859 1 98.5 63 LEU B N 1
ATOM 1611 C CA . LEU B 1 63 ? -10.562 12.109 12.766 1 98.5 63 LEU B CA 1
ATOM 1612 C C . LEU B 1 63 ? -9.102 11.914 12.359 1 98.5 63 LEU B C 1
ATOM 1614 O O . LEU B 1 63 ? -8.734 12.18 11.211 1 98.5 63 LEU B O 1
ATOM 1618 N N . GLU B 1 64 ? -8.352 11.531 13.312 1 98.44 64 GLU B N 1
ATOM 1619 C CA . GLU B 1 64 ? -7.043 10.922 13.07 1 98.44 64 GLU B CA 1
ATOM 1620 C C . GLU B 1 64 ? -7.18 9.438 12.734 1 98.44 64 GLU B C 1
ATOM 1622 O O . GLU B 1 64 ? -7.648 8.656 13.562 1 98.44 64 GLU B O 1
ATOM 1627 N N . ASN B 1 65 ? -6.77 9.062 11.516 1 98.5 65 ASN B N 1
ATOM 1628 C CA . ASN B 1 65 ? -6.945 7.691 11.055 1 98.5 65 ASN B CA 1
ATOM 1629 C C . ASN B 1 65 ? -5.609 6.953 10.984 1 98.5 65 ASN B C 1
ATOM 1631 O O . ASN B 1 65 ? -4.703 7.375 10.258 1 98.5 65 ASN B O 1
ATOM 1635 N N . ALA B 1 66 ? -5.512 5.867 11.781 1 98.06 66 ALA B N 1
ATOM 1636 C CA . ALA B 1 66 ? -4.305 5.043 11.719 1 98.06 66 ALA B CA 1
ATOM 1637 C C . ALA B 1 66 ? -4.207 4.32 10.375 1 98.06 66 ALA B C 1
ATOM 1639 O O . ALA B 1 66 ? -5.207 3.822 9.859 1 98.06 66 ALA B O 1
ATOM 1640 N N . VAL B 1 67 ? -3.025 4.344 9.75 1 97.69 67 VAL B N 1
ATOM 1641 C CA . VAL B 1 67 ? -2.775 3.676 8.477 1 97.69 67 VAL B CA 1
ATOM 1642 C C . VAL B 1 67 ? -1.537 2.787 8.594 1 97.69 67 VAL B C 1
ATOM 1644 O O . VAL B 1 67 ? -0.576 3.139 9.281 1 97.69 67 VAL B O 1
ATOM 1647 N N . GLN B 1 68 ? -1.573 1.648 7.887 1 96.25 68 GLN B N 1
ATOM 1648 C CA . GLN B 1 68 ? -0.481 0.685 7.977 1 96.25 68 GLN B CA 1
ATOM 1649 C C . GLN B 1 68 ? 0.31 0.624 6.672 1 96.25 68 GLN B C 1
ATOM 1651 O O . GLN B 1 68 ? 1.53 0.454 6.691 1 96.25 68 GLN B O 1
ATOM 1656 N N . CYS B 1 69 ? -0.331 0.65 5.539 1 97.12 69 CYS B N 1
ATOM 1657 C CA . CYS B 1 69 ? 0.317 0.75 4.234 1 97.12 69 CYS B CA 1
ATOM 1658 C C . CYS B 1 69 ? 0.557 2.207 3.857 1 97.12 69 CYS B C 1
ATOM 1660 O O . CYS B 1 69 ? -0.386 2.932 3.533 1 97.12 69 CYS B O 1
ATOM 1662 N N . ILE B 1 70 ? 1.824 2.617 3.922 1 98.31 70 ILE B N 1
ATOM 1663 C CA . ILE B 1 70 ? 2.125 4.027 3.701 1 98.31 70 ILE B CA 1
ATOM 1664 C C . ILE B 1 70 ? 3.201 4.164 2.627 1 98.31 70 ILE B C 1
ATOM 1666 O O . ILE B 1 70 ? 3.828 3.176 2.24 1 98.31 70 ILE B O 1
ATOM 1670 N N . GLU B 1 71 ? 3.291 5.34 2.119 1 97.88 71 GLU B N 1
ATOM 1671 C CA . GLU B 1 71 ? 4.465 5.781 1.373 1 97.88 71 GLU B CA 1
ATOM 1672 C C . GLU B 1 71 ? 5.188 6.91 2.1 1 97.88 71 GLU B C 1
ATOM 1674 O O . GLU B 1 71 ? 4.574 7.914 2.465 1 97.88 71 GLU B O 1
ATOM 1679 N N . VAL B 1 72 ? 6.484 6.719 2.281 1 98.69 72 VAL B N 1
ATOM 1680 C CA . VAL B 1 72 ? 7.312 7.715 2.957 1 98.69 72 VAL B CA 1
ATOM 1681 C C . VAL B 1 72 ? 7.945 8.648 1.925 1 98.69 72 VAL B C 1
ATOM 1683 O O . VAL B 1 72 ? 8.461 8.188 0.901 1 98.69 72 VAL B O 1
ATOM 1686 N N . LEU B 1 73 ? 7.852 9.953 2.182 1 98.88 73 LEU B N 1
ATOM 1687 C CA . LEU B 1 73 ? 8.516 10.906 1.305 1 98.88 73 LEU B CA 1
ATOM 1688 C C . LEU B 1 73 ? 10.016 10.953 1.595 1 98.88 73 LEU B C 1
ATOM 1690 O O . LEU B 1 73 ? 10.422 11.18 2.736 1 98.88 73 LEU B O 1
ATOM 1694 N N . CYS B 1 74 ? 10.812 10.734 0.636 1 98.75 74 CYS B N 1
ATOM 1695 C CA . CYS B 1 74 ? 12.266 10.812 0.743 1 98.75 74 CYS B CA 1
ATOM 1696 C C . CYS B 1 74 ? 12.828 11.898 -0.162 1 98.75 74 CYS B C 1
ATOM 1698 O O . CYS B 1 74 ? 12.445 12 -1.329 1 98.75 74 CYS B O 1
ATOM 1700 N N . ALA B 1 75 ? 13.578 12.703 0.341 1 98.56 75 ALA B N 1
ATOM 1701 C CA . ALA B 1 75 ? 14.227 13.805 -0.373 1 98.56 75 ALA B CA 1
ATOM 1702 C C . ALA B 1 75 ? 15.445 14.305 0.385 1 98.56 75 ALA B C 1
ATOM 1704 O O . ALA B 1 75 ? 15.539 14.156 1.606 1 98.56 75 ALA B O 1
ATOM 1705 N N . ARG B 1 76 ? 16.375 14.859 -0.349 1 97.5 76 ARG B N 1
ATOM 1706 C CA . ARG B 1 76 ? 17.484 15.555 0.311 1 97.5 76 ARG B CA 1
ATOM 1707 C C . ARG B 1 76 ? 17.016 16.875 0.905 1 97.5 76 ARG B C 1
ATOM 1709 O O . ARG B 1 76 ? 16.219 17.594 0.292 1 97.5 76 ARG B O 1
ATOM 1716 N N . PRO B 1 77 ? 17.453 17.172 2.189 1 96.31 77 PRO B N 1
ATOM 1717 C CA . PRO B 1 77 ? 17.031 18.406 2.844 1 96.31 77 PRO B CA 1
ATOM 1718 C C . PRO B 1 77 ? 17.25 19.641 1.977 1 96.31 77 PRO B C 1
ATOM 1720 O O . PRO B 1 77 ? 16.469 20.594 2.035 1 96.31 77 PRO B O 1
ATOM 1723 N N . GLU B 1 78 ? 18.266 19.625 1.146 1 96.94 78 GLU B N 1
ATOM 1724 C CA . GLU B 1 78 ? 18.609 20.797 0.348 1 96.94 78 GLU B CA 1
ATOM 1725 C C . GLU B 1 78 ? 17.688 20.938 -0.858 1 96.94 78 GLU B C 1
ATOM 1727 O O . GLU B 1 78 ? 17.656 21.984 -1.507 1 96.94 78 GLU B O 1
ATOM 1732 N N . ASP B 1 79 ? 17 19.906 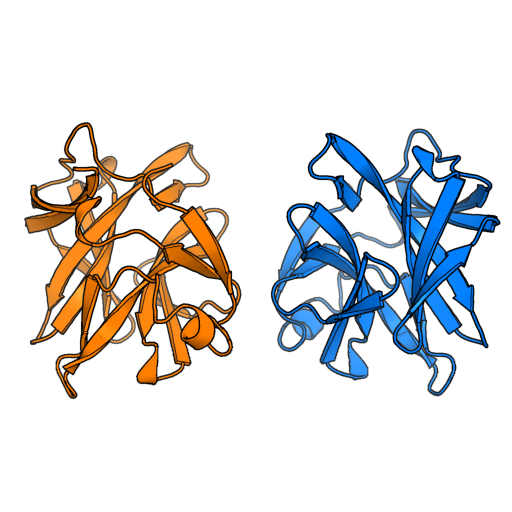-1.169 1 98.06 79 ASP B N 1
ATOM 1733 C CA . ASP B 1 79 ? 16.172 19.906 -2.367 1 98.06 79 ASP B CA 1
ATOM 1734 C C . ASP B 1 79 ? 14.75 20.359 -2.045 1 98.06 79 ASP B C 1
ATOM 1736 O O . ASP B 1 79 ? 13.938 20.562 -2.951 1 98.06 79 ASP B O 1
ATOM 1740 N N . VAL B 1 80 ? 14.438 20.5 -0.729 1 98.44 80 VAL B N 1
ATOM 1741 C CA . VAL B 1 80 ? 13.078 20.875 -0.34 1 98.44 80 VAL B CA 1
ATOM 1742 C C . VAL B 1 80 ? 13.125 22.016 0.674 1 98.44 80 VAL B C 1
ATOM 1744 O O . VAL B 1 80 ? 14.172 22.266 1.277 1 98.44 80 VAL B O 1
ATOM 1747 N N . GLN B 1 81 ? 12.023 22.656 0.771 1 98.38 81 GLN B N 1
ATOM 1748 C CA . GLN B 1 81 ? 11.898 23.75 1.717 1 98.38 81 GLN B CA 1
ATOM 1749 C C . GLN B 1 81 ? 10.453 23.938 2.164 1 98.38 81 GLN B C 1
ATOM 1751 O O . GLN B 1 81 ? 9.523 23.531 1.458 1 98.38 81 GLN B O 1
ATOM 1756 N N . TRP B 1 82 ? 10.305 24.484 3.33 1 98.81 82 TRP B N 1
ATOM 1757 C CA . TRP B 1 82 ? 9 24.828 3.869 1 98.81 82 TRP B CA 1
ATOM 1758 C C . TRP B 1 82 ? 8.719 26.312 3.695 1 98.81 82 TRP B C 1
ATOM 1760 O O . TRP B 1 82 ? 9.516 27.156 4.125 1 98.81 82 TRP B O 1
ATOM 1770 N N . LEU B 1 83 ? 7.605 26.641 3.105 1 98.88 83 LEU B N 1
ATOM 1771 C CA . LEU B 1 83 ? 7.234 28.031 2.871 1 98.88 83 LEU B CA 1
ATOM 1772 C C . LEU B 1 83 ? 5.922 28.359 3.568 1 98.88 83 LEU B C 1
ATOM 1774 O O . LEU B 1 83 ? 4.949 27.609 3.473 1 98.88 83 LEU B O 1
ATOM 1778 N N . GLU B 1 84 ? 5.902 29.531 4.258 1 98.69 84 GLU B N 1
ATOM 1779 C CA . GLU B 1 84 ? 4.695 29.969 4.957 1 98.69 84 GLU B CA 1
ATOM 1780 C C . GLU B 1 84 ? 3.588 30.328 3.977 1 98.69 84 GLU B C 1
ATOM 1782 O O . GLU B 1 84 ? 3.83 31.016 2.986 1 98.69 84 GLU B O 1
ATOM 1787 N N . CYS B 1 85 ? 2.451 29.797 4.195 1 98.62 85 CYS B N 1
ATOM 1788 C CA . CYS B 1 85 ? 1.241 30.047 3.424 1 98.62 85 CYS B CA 1
ATOM 1789 C C . CYS B 1 85 ? 0.024 30.141 4.336 1 98.62 85 CYS B C 1
ATOM 1791 O O . CYS B 1 85 ? 0.152 30.078 5.559 1 98.62 85 CYS B O 1
ATOM 1793 N N . SER B 1 86 ? -1.155 30.484 3.744 1 98.31 86 SER B N 1
ATOM 1794 C CA . SER B 1 86 ? -2.391 30.562 4.516 1 98.31 86 SER B CA 1
ATOM 1795 C C . SER B 1 86 ? -3.613 30.406 3.617 1 98.31 86 SER B C 1
ATOM 1797 O O . SER B 1 86 ? -3.516 30.547 2.396 1 98.31 86 SER B O 1
ATOM 1799 N N . CYS B 1 87 ? -4.66 29.984 4.195 1 98.12 87 CYS B N 1
ATOM 1800 C CA . CYS B 1 87 ? -6 30.016 3.625 1 98.12 87 CYS B CA 1
ATOM 1801 C C . CYS B 1 87 ? -6.047 29.297 2.287 1 98.12 87 CYS B C 1
ATOM 1803 O O . CYS B 1 87 ? -6.586 29.812 1.309 1 98.12 87 CYS B O 1
ATOM 1805 N N . GLY B 1 88 ? -5.391 28.219 2.275 1 97.62 88 GLY B N 1
ATOM 1806 C CA . GLY B 1 88 ? -5.523 27.344 1.123 1 97.62 88 GLY B CA 1
ATOM 1807 C C . GLY B 1 88 ? -4.531 27.656 0.019 1 97.62 88 GLY B C 1
ATOM 1808 O O . GLY B 1 88 ? -4.449 26.922 -0.974 1 97.62 88 GLY B O 1
ATOM 1809 N N . THR B 1 89 ? -3.729 28.672 0.177 1 98.25 89 THR B N 1
ATOM 1810 C CA . THR B 1 89 ? -2.734 29.016 -0.835 1 98.25 89 THR B CA 1
ATOM 1811 C C . THR B 1 89 ? -1.563 28.031 -0.794 1 98.25 89 THR B C 1
ATOM 1813 O O . THR B 1 89 ? -1.203 27.547 0.274 1 98.25 89 THR B O 1
ATOM 1816 N N . VAL B 1 90 ? -1.043 27.75 -1.942 1 98.69 90 VAL B N 1
ATOM 1817 C CA . VAL B 1 90 ? 0.137 26.906 -2.1 1 98.69 90 VAL B CA 1
ATOM 1818 C C . VAL B 1 90 ? 1.054 27.484 -3.17 1 98.69 90 VAL B C 1
ATOM 1820 O O . VAL B 1 90 ? 0.582 28 -4.184 1 98.69 90 VAL B O 1
ATOM 1823 N N . PRO B 1 91 ? 2.355 27.469 -2.979 1 98.5 91 PRO B N 1
ATOM 1824 C CA . PRO B 1 91 ? 3.291 27.938 -4.004 1 98.5 91 PRO B CA 1
ATOM 1825 C C . PRO B 1 91 ? 3.275 27.062 -5.258 1 98.5 91 PRO B C 1
ATOM 1827 O O . PRO B 1 91 ? 2.844 25.906 -5.203 1 98.5 91 PRO B O 1
ATOM 1830 N N . PRO B 1 92 ? 3.775 27.625 -6.41 1 97.75 92 PRO B N 1
ATOM 1831 C CA . PRO B 1 92 ? 3.793 26.859 -7.656 1 97.75 92 PRO B CA 1
ATOM 1832 C C . PRO B 1 92 ? 4.672 25.609 -7.574 1 97.75 92 PRO B C 1
ATOM 1834 O O . PRO B 1 92 ? 4.438 24.641 -8.297 1 97.75 92 PRO B O 1
ATOM 1837 N N . ASN B 1 93 ? 5.707 25.656 -6.684 1 98 93 ASN B N 1
ATOM 1838 C CA . ASN B 1 93 ? 6.621 24.531 -6.594 1 98 93 ASN B CA 1
ATOM 1839 C C . ASN B 1 93 ? 6.27 23.609 -5.422 1 98 93 ASN B C 1
ATOM 1841 O O . ASN B 1 93 ? 7.113 22.859 -4.945 1 98 93 ASN B O 1
ATOM 1845 N N . ALA B 1 94 ? 5.02 23.719 -4.961 1 98.81 94 ALA B N 1
ATOM 1846 C CA . ALA B 1 94 ? 4.559 22.859 -3.879 1 98.81 94 ALA B CA 1
ATOM 1847 C C . ALA B 1 94 ? 4.562 21.391 -4.309 1 98.81 94 ALA B C 1
ATOM 1849 O O . ALA B 1 94 ? 4.184 21.062 -5.438 1 98.81 94 ALA B O 1
ATOM 1850 N N . ILE B 1 95 ? 4.988 20.547 -3.424 1 98.75 95 ILE B N 1
ATOM 1851 C CA . ILE B 1 95 ? 4.992 19.109 -3.686 1 98.75 95 ILE B CA 1
ATOM 1852 C C . ILE B 1 95 ? 3.582 18.547 -3.5 1 98.75 95 ILE B C 1
ATOM 1854 O O . ILE B 1 95 ? 2.967 18.734 -2.447 1 98.75 95 ILE B O 1
ATOM 1858 N N . GLU B 1 96 ? 3.051 17.938 -4.543 1 98.69 96 GLU B N 1
ATOM 1859 C CA . GLU B 1 96 ? 1.772 17.234 -4.426 1 98.69 96 GLU B CA 1
ATOM 1860 C C . GLU B 1 96 ? 1.888 16.016 -3.518 1 98.69 96 GLU B C 1
ATOM 1862 O O . GLU B 1 96 ? 2.752 15.164 -3.725 1 98.69 96 GLU B O 1
ATOM 1867 N N . GLY B 1 97 ? 1.005 15.93 -2.518 1 98.81 97 GLY B N 1
ATOM 1868 C CA . GLY B 1 97 ? 1.066 14.844 -1.551 1 98.81 97 GLY B CA 1
ATOM 1869 C C . GLY B 1 97 ? -0.009 13.797 -1.762 1 98.81 97 GLY B C 1
ATOM 1870 O O . GLY B 1 97 ? 0.098 12.68 -1.252 1 98.81 97 GLY B O 1
ATOM 1871 N N . GLY B 1 98 ? -1.044 14.172 -2.455 1 98.69 98 GLY B N 1
ATOM 1872 C CA . GLY B 1 98 ? -2.166 13.266 -2.652 1 98.69 98 GLY B CA 1
ATOM 1873 C C . GLY B 1 98 ? -3.283 13.875 -3.48 1 98.69 98 GLY B C 1
ATOM 1874 O O . GLY B 1 98 ? -3.068 14.852 -4.195 1 98.69 98 GLY B O 1
ATOM 1875 N N . ARG B 1 99 ? -4.422 13.211 -3.451 1 98.56 99 ARG B N 1
ATOM 1876 C CA . ARG B 1 99 ? -5.586 13.617 -4.234 1 98.56 99 ARG B CA 1
ATOM 1877 C C . ARG B 1 99 ? -6.863 12.984 -3.682 1 98.56 99 ARG B C 1
ATOM 1879 O O . ARG B 1 99 ? -6.867 11.82 -3.287 1 98.56 99 ARG B O 1
ATOM 1886 N N . THR B 1 100 ? -7.891 13.773 -3.701 1 98.12 100 THR B N 1
ATOM 1887 C CA . THR B 1 100 ? -9.188 13.219 -3.316 1 98.12 100 THR B CA 1
ATOM 1888 C C . THR B 1 100 ? -9.789 12.406 -4.457 1 98.12 100 THR B C 1
ATOM 1890 O O . THR B 1 100 ? -9.352 12.516 -5.605 1 98.12 100 THR B O 1
ATOM 1893 N N . SER B 1 101 ? -10.727 11.625 -4.062 1 95.81 101 SER B N 1
ATOM 1894 C CA . SER B 1 101 ? -11.43 10.82 -5.062 1 95.81 101 SER B CA 1
ATOM 1895 C C . SER B 1 101 ? -12.156 11.711 -6.066 1 95.81 101 SER B C 1
ATOM 1897 O O . SER B 1 101 ? -12.406 11.297 -7.203 1 95.81 101 SER B O 1
ATOM 1899 N N . SER B 1 102 ? -12.438 12.93 -5.715 1 96.56 102 SER B N 1
ATOM 1900 C CA . SER B 1 102 ? -13.102 13.883 -6.605 1 96.56 102 SER B CA 1
ATOM 1901 C C . SER B 1 102 ? -12.086 14.609 -7.484 1 96.56 102 SER B C 1
ATOM 1903 O O . SER B 1 102 ? -12.469 15.422 -8.328 1 96.56 102 SER B O 1
ATOM 1905 N N . GLY B 1 103 ? -10.82 14.414 -7.242 1 97.56 103 GLY B N 1
ATOM 1906 C CA . GLY B 1 103 ? -9.812 14.914 -8.164 1 97.56 103 GLY B CA 1
ATOM 1907 C C . GLY B 1 103 ? -9.047 16.109 -7.621 1 97.56 103 GLY B C 1
ATOM 1908 O O . GLY B 1 103 ? -8.109 16.594 -8.258 1 97.56 103 GLY B O 1
ATOM 1909 N N . GLU B 1 104 ? -9.383 16.531 -6.473 1 98.5 104 GLU B N 1
ATOM 1910 C CA . GLU B 1 104 ? -8.656 17.688 -5.934 1 98.5 104 GLU B CA 1
ATOM 1911 C C . GLU B 1 104 ? -7.266 17.281 -5.449 1 98.5 104 GLU B C 1
ATOM 1913 O O . GLU B 1 104 ? -7.121 16.312 -4.695 1 98.5 104 GLU B O 1
ATOM 1918 N N . VAL B 1 105 ? -6.32 18.078 -5.848 1 98.75 105 VAL B N 1
ATOM 1919 C CA . VAL B 1 105 ? -4.949 17.828 -5.41 1 98.75 105 VAL B CA 1
ATOM 1920 C C . VAL B 1 105 ? -4.777 18.266 -3.961 1 98.75 105 VAL B C 1
ATOM 1922 O O . VAL B 1 105 ? -5.266 19.328 -3.572 1 98.75 105 VAL B O 1
ATOM 1925 N N . LEU B 1 106 ? -4.141 17.453 -3.195 1 98.94 106 LEU B N 1
ATOM 1926 C CA . LEU B 1 106 ? -3.752 17.766 -1.823 1 98.94 106 LEU B CA 1
ATOM 1927 C C . LEU B 1 106 ? -2.248 17.984 -1.721 1 98.94 106 LEU B C 1
ATOM 1929 O O . LEU B 1 106 ? -1.466 17.297 -2.385 1 98.94 106 LEU B O 1
ATOM 1933 N N . TYR B 1 107 ? -1.884 18.859 -0.837 1 98.94 107 TYR B N 1
ATOM 1934 C CA . TYR B 1 107 ? -0.473 19.188 -0.661 1 98.94 107 TYR B CA 1
ATOM 1935 C C . TYR B 1 107 ? -0.018 18.891 0.762 1 98.94 107 TYR B C 1
ATOM 1937 O O . TYR B 1 107 ? -0.837 18.594 1.633 1 98.94 107 TYR B O 1
ATOM 1945 N N . ILE B 1 108 ? 1.291 18.938 0.965 1 98.94 108 ILE B N 1
ATOM 1946 C CA . ILE B 1 108 ? 1.904 18.641 2.254 1 98.94 108 ILE B CA 1
ATOM 1947 C C . ILE B 1 108 ? 2.111 19.922 3.041 1 98.94 108 ILE B C 1
ATOM 1949 O O . ILE B 1 108 ? 2.777 20.844 2.568 1 98.94 108 ILE B O 1
ATOM 1953 N N . GLY B 1 109 ? 1.528 19.969 4.176 1 98.94 109 GLY B N 1
ATOM 1954 C CA . GLY B 1 109 ? 1.717 21.109 5.059 1 98.94 109 GLY B CA 1
ATOM 1955 C C . GLY B 1 109 ? 2.121 20.719 6.465 1 98.94 109 GLY B C 1
ATOM 1956 O O . GLY B 1 109 ? 2.131 19.531 6.805 1 98.94 109 GLY B O 1
ATOM 1957 N N . ARG B 1 110 ? 2.43 21.703 7.242 1 98.94 110 ARG B N 1
ATOM 1958 C CA . ARG B 1 110 ? 2.674 21.5 8.664 1 98.94 110 ARG B CA 1
ATOM 1959 C C . ARG B 1 110 ? 2.328 22.75 9.469 1 98.94 110 ARG B C 1
ATOM 1961 O O . ARG B 1 110 ? 2.301 23.859 8.914 1 98.94 110 ARG B O 1
ATOM 1968 N N . ALA B 1 111 ? 2.047 22.547 10.664 1 98.94 111 ALA B N 1
ATOM 1969 C CA . ALA B 1 111 ? 1.71 23.625 11.586 1 98.94 111 ALA B CA 1
ATOM 1970 C C . ALA B 1 111 ? 1.969 23.219 13.031 1 98.94 111 ALA B C 1
ATOM 1972 O O . ALA B 1 111 ? 2.117 22.031 13.328 1 98.94 111 ALA B O 1
ATOM 1973 N N . SER B 1 112 ? 2.033 24.219 13.875 1 98.69 112 SER B N 1
ATOM 1974 C CA . SER B 1 112 ? 2.234 23.969 15.305 1 98.69 112 SER B CA 1
ATOM 1975 C C . SER B 1 112 ? 0.912 23.688 16 1 98.69 112 SER B C 1
ATOM 1977 O O . SER B 1 112 ? -0.11 24.297 15.695 1 98.69 112 SER B O 1
ATOM 1979 N N . GLN B 1 113 ? 0.969 22.719 16.859 1 98.44 113 GLN B N 1
ATOM 1980 C CA . GLN B 1 113 ? -0.162 22.359 17.703 1 98.44 113 GLN B CA 1
ATOM 1981 C C . GLN B 1 113 ? 0.311 21.828 19.062 1 98.44 113 GLN B C 1
ATOM 1983 O O . GLN B 1 113 ? 0.937 20.781 19.125 1 98.44 113 GLN B O 1
ATOM 1988 N N . GLN B 1 114 ? 0.062 22.609 20.156 1 97.69 114 GLN B N 1
ATOM 1989 C CA . GLN B 1 114 ? 0.361 22.203 21.516 1 97.69 114 GLN B CA 1
ATOM 1990 C C . GLN B 1 114 ? 1.798 21.703 21.641 1 97.69 114 GLN B C 1
ATOM 1992 O O . GLN B 1 114 ? 2.037 20.594 22.141 1 97.69 114 GLN B O 1
ATOM 1997 N N . GLY B 1 115 ? 2.703 22.5 21.156 1 97.81 115 GLY B N 1
ATOM 1998 C CA . GLY B 1 115 ? 4.121 22.219 21.328 1 97.81 115 GLY B CA 1
ATOM 1999 C C . GLY B 1 115 ? 4.68 21.281 20.266 1 97.81 115 GLY B C 1
ATOM 2000 O O . GLY B 1 115 ? 5.887 21.047 20.219 1 97.81 115 GLY B O 1
ATOM 2001 N N . SER B 1 116 ? 3.861 20.734 19.453 1 98.5 116 SER B N 1
ATOM 2002 C CA . SER B 1 116 ? 4.289 19.875 18.344 1 98.5 116 SER B CA 1
ATOM 2003 C C . SER B 1 116 ? 4.332 20.656 17.031 1 98.5 116 SER B C 1
ATOM 2005 O O . SER B 1 116 ? 3.713 21.719 16.906 1 98.5 116 SER B O 1
ATOM 2007 N N . LEU B 1 117 ? 5.188 20.281 16.172 1 98.88 117 LEU B N 1
ATOM 2008 C CA . LEU B 1 117 ? 5.125 20.625 14.758 1 98.88 117 LEU B CA 1
ATOM 2009 C C . LEU B 1 117 ? 4.75 19.406 13.914 1 98.88 117 LEU B C 1
ATOM 2011 O O . LEU B 1 117 ? 5.492 18.422 13.867 1 98.88 117 LEU B O 1
ATOM 2015 N N . THR B 1 118 ? 3.549 19.5 13.352 1 98.94 118 THR B N 1
ATOM 2016 C CA . THR B 1 118 ? 2.947 18.266 12.82 1 98.94 118 THR B CA 1
ATOM 2017 C C . THR B 1 118 ? 2.594 18.438 11.352 1 98.94 118 THR B C 1
ATOM 2019 O O . THR B 1 118 ? 1.96 19.422 10.961 1 98.94 118 THR B O 1
ATOM 2022 N N . PRO B 1 119 ? 3.018 17.484 10.531 1 98.94 119 PRO B N 1
ATOM 2023 C CA . PRO B 1 119 ? 2.592 17.531 9.125 1 98.94 119 PRO B CA 1
ATOM 2024 C C . PRO B 1 119 ? 1.167 17.016 8.922 1 98.94 119 PRO B C 1
ATOM 2026 O O . PRO B 1 119 ? 0.639 16.297 9.773 1 98.94 119 PRO B O 1
ATOM 2029 N N . GLY B 1 120 ? 0.613 17.391 7.82 1 98.94 120 GLY B N 1
ATOM 2030 C CA . GLY B 1 120 ? -0.712 16.984 7.387 1 98.94 120 GLY B CA 1
ATOM 2031 C C . GLY B 1 120 ? -1.008 17.344 5.945 1 98.94 120 GLY B C 1
ATOM 2032 O O . GLY B 1 120 ? -0.116 17.312 5.094 1 98.94 120 GLY B O 1
ATOM 2033 N N . LYS B 1 121 ? -2.289 17.531 5.66 1 98.94 121 LYS B N 1
ATOM 2034 C CA . LYS B 1 121 ? -2.713 17.797 4.285 1 98.94 121 LYS B CA 1
ATOM 2035 C C . LYS B 1 121 ? -3.219 19.234 4.133 1 98.94 121 LYS B C 1
ATOM 2037 O O . LYS B 1 121 ? -4.008 19.703 4.953 1 98.94 121 LYS B O 1
ATOM 2042 N N . VAL B 1 122 ? -2.709 19.938 3.109 1 98.94 122 VAL B N 1
ATOM 2043 C CA . VAL B 1 122 ? -3.326 21.188 2.674 1 98.94 122 VAL B CA 1
ATOM 2044 C C . VAL B 1 122 ? -4.398 20.891 1.627 1 98.94 122 VAL B C 1
ATOM 2046 O O . VAL B 1 122 ? -4.133 20.219 0.631 1 98.94 122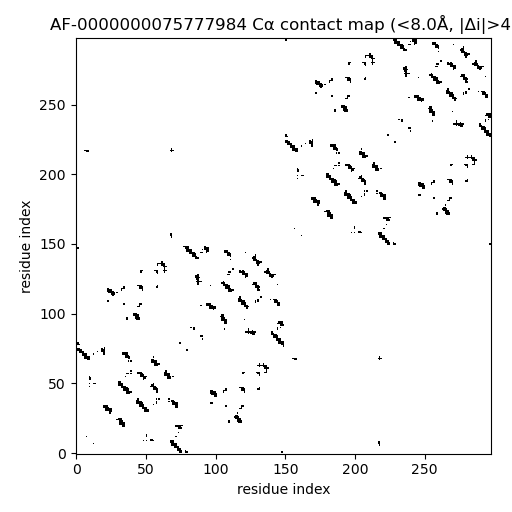 VAL B O 1
ATOM 2049 N N . GLN B 1 123 ? -5.555 21.344 1.936 1 98.81 123 GLN B N 1
ATOM 2050 C CA . GLN B 1 123 ? -6.668 21.234 0.998 1 98.81 123 GLN B CA 1
ATOM 2051 C C . GLN B 1 123 ? -7.16 22.609 0.561 1 98.81 123 GLN B C 1
ATOM 2053 O O . GLN B 1 123 ? -8.008 23.203 1.225 1 98.81 123 GLN B O 1
ATOM 2058 N N . PRO B 1 124 ? -6.723 23.016 -0.595 1 98.69 124 PRO B N 1
ATOM 2059 C CA . PRO B 1 124 ? -6.953 24.391 -1.032 1 98.69 124 PRO B CA 1
ATOM 2060 C C . PRO B 1 124 ? -8.43 24.766 -1.047 1 98.69 124 PRO B C 1
ATOM 2062 O O . PRO B 1 124 ? -8.805 25.844 -0.563 1 98.69 124 PRO B O 1
ATOM 2065 N N . SER B 1 125 ? -9.273 23.922 -1.495 1 98.56 125 SER B N 1
ATOM 2066 C CA . SER B 1 125 ? -10.695 24.25 -1.59 1 98.56 125 SER B CA 1
ATOM 2067 C C . SER B 1 125 ? -11.297 24.5 -0.213 1 98.56 125 SER B C 1
ATOM 2069 O O . SER B 1 125 ? -12.312 25.188 -0.093 1 98.56 125 SER B O 1
ATOM 2071 N N . HIS B 1 126 ? -10.695 23.906 0.802 1 98.5 126 HIS B N 1
ATOM 2072 C CA . HIS B 1 126 ? -11.164 24.109 2.17 1 98.5 126 HIS B CA 1
ATOM 2073 C C . HIS B 1 126 ? -10.484 25.297 2.82 1 98.5 126 HIS B C 1
ATOM 2075 O O . HIS B 1 126 ? -10.789 25.656 3.965 1 98.5 126 HIS B O 1
ATOM 2081 N N . GLN B 1 127 ? -9.516 25.875 2.174 1 98.69 127 GLN B N 1
ATOM 2082 C CA . GLN B 1 127 ? -8.727 26.984 2.697 1 98.69 127 GLN B CA 1
ATOM 2083 C C . GLN B 1 127 ? -8.086 26.625 4.035 1 98.69 127 GLN B C 1
ATOM 2085 O O . GLN B 1 127 ? -8.102 27.422 4.973 1 98.69 127 GLN B O 1
ATOM 2090 N N . SER B 1 128 ? -7.602 25.375 4.086 1 98.75 128 SER B N 1
ATOM 2091 C CA . SER B 1 128 ? -7.109 24.891 5.371 1 98.75 128 SER B CA 1
ATOM 2092 C C . SER B 1 128 ? -6.035 23.828 5.184 1 98.75 128 SER B C 1
ATOM 2094 O O . SER B 1 128 ? -5.988 23.156 4.152 1 98.75 128 SER B O 1
ATOM 2096 N N . MET B 1 129 ? -5.188 23.766 6.156 1 98.88 129 MET B N 1
ATOM 2097 C CA . MET B 1 129 ? -4.324 22.609 6.398 1 98.88 129 MET B CA 1
ATOM 2098 C C . MET B 1 129 ? -4.844 21.766 7.559 1 98.88 129 MET B C 1
ATOM 2100 O O . MET B 1 129 ? -5.164 22.312 8.617 1 98.88 129 MET B O 1
ATOM 2104 N N . TYR B 1 130 ? -4.984 20.469 7.332 1 98.94 130 TYR B N 1
ATOM 2105 C CA . TYR B 1 130 ? -5.48 19.562 8.352 1 98.94 130 TYR B CA 1
ATOM 2106 C C . TYR B 1 130 ? -4.367 18.641 8.859 1 98.94 130 TYR B C 1
ATOM 2108 O O . TYR B 1 130 ? -3.641 18.047 8.062 1 9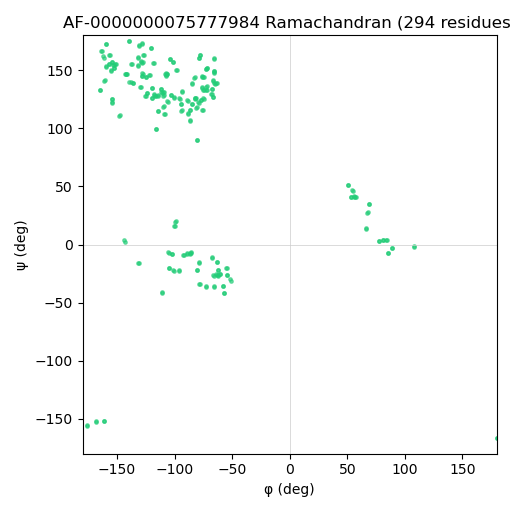8.94 130 TYR B O 1
ATOM 2116 N N . MET B 1 131 ? -4.238 18.547 10.141 1 98.94 131 MET B N 1
ATOM 2117 C CA . MET B 1 131 ? -3.324 17.578 10.742 1 98.94 131 MET B CA 1
ATOM 2118 C C . MET B 1 131 ? -4.078 16.578 11.609 1 98.94 131 MET B C 1
ATOM 2120 O O . MET B 1 131 ? -5.211 16.844 12.023 1 98.94 131 MET B O 1
ATOM 2124 N N . SER B 1 132 ? -3.445 15.438 11.773 1 98.81 132 SER B N 1
ATOM 2125 C CA . SER B 1 132 ? -3.891 14.484 12.789 1 98.81 132 SER B CA 1
ATOM 2126 C C . SER B 1 132 ? -3.297 14.812 14.156 1 98.81 132 SER B C 1
ATOM 2128 O O . SER B 1 132 ? -2.074 14.836 14.312 1 98.81 132 SER B O 1
ATOM 2130 N N . PHE B 1 133 ? -4.156 15.055 15.148 1 98.5 133 PHE B N 1
ATOM 2131 C CA . PHE B 1 133 ? -3.678 15.406 16.469 1 98.5 133 PHE B CA 1
ATOM 2132 C C . PHE B 1 133 ? -4.703 15.039 17.547 1 98.5 133 PHE B C 1
ATOM 2134 O O . PHE B 1 133 ? -5.863 15.445 17.453 1 98.5 133 PHE B O 1
ATOM 2141 N N . ASP B 1 134 ? -4.254 14.211 18.453 1 97.44 134 ASP B N 1
ATOM 2142 C CA . ASP B 1 134 ? -5.062 13.828 19.609 1 97.44 134 ASP B CA 1
ATOM 2143 C C . ASP B 1 134 ? -6.41 13.258 19.172 1 97.44 134 ASP B C 1
ATOM 2145 O O . ASP B 1 134 ? -7.457 13.672 19.672 1 97.44 134 ASP B O 1
ATOM 2149 N N . GLY B 1 135 ? -6.344 12.422 18.25 1 98.12 135 GLY B N 1
ATOM 2150 C CA . GLY B 1 135 ? -7.52 11.68 17.812 1 98.12 135 GLY B CA 1
ATOM 2151 C C . GLY B 1 135 ? -8.406 12.461 16.859 1 98.12 135 GLY B C 1
ATOM 2152 O O . GLY B 1 135 ? -9.422 11.953 16.406 1 98.12 135 GLY B O 1
ATOM 2153 N N . LYS B 1 136 ? -7.98 13.695 16.469 1 98.62 136 LYS B N 1
ATOM 2154 C CA . LYS B 1 136 ? -8.836 14.562 15.672 1 98.62 136 LYS B CA 1
ATOM 2155 C C . LYS B 1 136 ? -8.102 15.086 14.438 1 98.62 136 LYS B C 1
ATOM 2157 O O . LYS B 1 136 ? -6.875 15.008 14.367 1 98.62 136 LYS B O 1
ATOM 2162 N N . GLU B 1 137 ? -8.883 15.445 13.508 1 98.75 137 GLU B N 1
ATOM 2163 C CA . GLU B 1 137 ? -8.414 16.281 12.398 1 98.75 137 GLU B CA 1
ATOM 2164 C C . GLU B 1 137 ? -8.539 17.766 12.734 1 98.75 137 GLU B C 1
ATOM 2166 O O . GLU B 1 137 ? -9.641 18.281 12.859 1 98.75 137 GLU B O 1
ATOM 2171 N N . ILE B 1 138 ? -7.375 18.438 12.883 1 98.81 138 ILE B N 1
ATOM 2172 C CA . ILE B 1 138 ? -7.355 19.828 13.328 1 98.81 138 ILE B CA 1
ATOM 2173 C C . ILE B 1 138 ? -7.031 20.75 12.148 1 98.81 138 ILE B C 1
ATOM 2175 O O . ILE B 1 138 ? -5.996 20.594 11.5 1 98.81 138 ILE B O 1
ATOM 2179 N N . PRO B 1 139 ? -7.902 21.688 11.875 1 98.81 139 PRO B N 1
ATOM 2180 C CA . PRO B 1 139 ? -7.629 22.641 10.797 1 98.81 139 PRO B CA 1
ATOM 2181 C C . PRO B 1 139 ? -6.73 23.797 11.234 1 98.81 139 PRO B C 1
ATOM 2183 O O . PRO B 1 139 ? -6.828 24.25 12.375 1 98.81 139 PRO B O 1
ATOM 2186 N N . HIS B 1 140 ? -5.879 24.25 10.383 1 98.88 140 HIS B N 1
ATOM 2187 C CA . HIS B 1 140 ? -5.062 25.438 10.516 1 98.88 140 HIS B CA 1
ATOM 2188 C C . HIS B 1 140 ? -5.16 26.328 9.273 1 98.88 140 HIS B C 1
ATOM 2190 O O . HIS B 1 140 ? -5.09 25.828 8.148 1 98.88 140 HIS B O 1
ATOM 2196 N N . HIS B 1 141 ? -5.309 27.594 9.461 1 98.69 141 HIS B N 1
ATOM 2197 C CA . HIS B 1 141 ? -5.418 28.5 8.328 1 98.69 141 HIS B CA 1
ATOM 2198 C C . HIS B 1 141 ? -4.066 29.125 7.988 1 98.69 141 HIS B C 1
ATOM 2200 O O . HIS B 1 141 ? -3.9 29.703 6.918 1 98.69 141 HIS B O 1
ATOM 2206 N N . VAL B 1 142 ? -3.182 29.141 8.969 1 98.75 142 VAL B N 1
ATOM 2207 C CA . VAL B 1 142 ? -1.792 29.516 8.734 1 98.75 142 VAL B CA 1
ATOM 2208 C C . VAL B 1 142 ? -0.894 28.281 8.859 1 98.75 142 VAL B C 1
ATOM 2210 O O . VAL B 1 142 ? -1.001 27.531 9.828 1 98.75 142 VAL B O 1
ATOM 2213 N N . TYR B 1 143 ? -0.082 28 7.965 1 98.88 143 TYR B N 1
ATOM 2214 C CA . TYR B 1 143 ? 0.721 26.797 7.871 1 98.88 143 TYR B CA 1
ATOM 2215 C C . TYR B 1 143 ? 1.927 27 6.965 1 98.88 143 TYR B C 1
ATOM 2217 O O . TYR B 1 143 ? 2.08 28.078 6.367 1 98.88 143 TYR B O 1
ATOM 2225 N N . GLU B 1 144 ? 2.834 26.016 6.922 1 98.94 144 GLU B N 1
ATOM 2226 C CA . GLU B 1 144 ? 3.898 25.938 5.926 1 98.94 144 GLU B CA 1
ATOM 2227 C C . GLU B 1 144 ? 3.627 24.828 4.914 1 98.94 144 GLU B C 1
ATOM 2229 O O . GLU B 1 144 ? 3.041 23.797 5.254 1 98.94 144 GLU B O 1
ATOM 2234 N N . VAL B 1 145 ? 4.012 25.062 3.678 1 98.94 145 VAL B N 1
ATOM 2235 C CA . VAL B 1 145 ? 3.848 24.078 2.602 1 98.94 145 VAL B CA 1
ATOM 2236 C C . VAL B 1 145 ? 5.215 23.562 2.158 1 98.94 145 VAL B C 1
ATOM 2238 O O . VAL B 1 145 ? 6.16 24.344 2.018 1 98.94 145 VAL B O 1
ATOM 2241 N N . LEU B 1 146 ? 5.34 22.266 2.01 1 98.94 146 LEU B N 1
ATOM 2242 C CA . LEU B 1 146 ? 6.578 21.672 1.513 1 98.94 146 LEU B CA 1
ATOM 2243 C C . LEU B 1 146 ? 6.73 21.906 0.014 1 98.94 146 LEU B C 1
ATOM 2245 O O . LEU B 1 146 ? 5.824 21.594 -0.763 1 98.94 146 LEU B O 1
ATOM 2249 N N . CYS B 1 147 ? 7.855 22.5 -0.417 1 98.75 147 CYS B N 1
ATOM 2250 C CA . CYS B 1 147 ? 8.125 22.844 -1.808 1 98.75 147 CYS B CA 1
ATOM 2251 C C . CYS B 1 147 ? 9.508 22.375 -2.232 1 98.75 147 CYS B C 1
ATOM 2253 O O . CYS B 1 147 ? 10.391 22.188 -1.395 1 98.75 147 CYS B O 1
ATOM 2255 N N . THR B 1 148 ? 9.664 22.141 -3.5 1 98.12 148 THR B N 1
ATOM 2256 C CA . THR B 1 148 ? 11 21.938 -4.035 1 98.12 148 THR B CA 1
ATOM 2257 C C . THR B 1 148 ? 11.781 23.25 -4.059 1 98.12 148 THR B C 1
ATOM 2259 O O . THR B 1 148 ? 11.188 24.328 -4.141 1 98.12 148 THR B O 1
ATOM 2262 N N . VAL B 1 149 ? 13.086 23.109 -3.953 1 96.12 149 VAL B N 1
ATOM 2263 C CA . VAL B 1 149 ? 13.938 24.297 -4.023 1 96.12 149 VAL B CA 1
ATOM 2264 C C . VAL B 1 149 ? 14.172 24.672 -5.48 1 96.12 149 VAL B C 1
ATOM 2266 O O . VAL B 1 149 ? 14.336 23.797 -6.34 1 96.12 149 VAL B O 1
#

Nearest PDB structures (foldseek):
  5idb-assembly1_A  TM=9.122E-01  e=4.832E-12  Magallana gigas
  5mh2-assembly2_D  TM=8.897E-01  e=4.585E-12  Magallana gigas
  5mh3-assembly1_B  TM=8.855E-01  e=5.653E-12  Magallana gigas
  8jea-assembly1_D  TM=9.078E-01  e=8.593E-12  Magallana gigas
  2bjr-assembly2_B  TM=7.184E-01  e=8.173E-05  Ascaris suum

InterPro domains:
  IPR006616 DM9 repeat [PF11901] (29-138)
  IPR006616 DM9 repeat [SM00696] (2-76)
  IPR006616 DM9 repeat [SM00696] (79-149)